Protein AF-A0A9D6WFI5-F1 (afdb_monomer_lite)

pLDDT: mean 88.5, std 13.56, range [37.22, 98.62]

Structure (mmCIF, N/CA/C/O backbone):
data_AF-A0A9D6WFI5-F1
#
_entry.id   AF-A0A9D6WFI5-F1
#
loop_
_atom_site.group_PDB
_atom_site.id
_atom_site.type_symbol
_atom_site.label_atom_id
_atom_site.label_alt_id
_atom_site.label_comp_id
_atom_site.label_asym_id
_atom_site.label_entity_id
_atom_site.label_seq_id
_atom_site.pdbx_PDB_ins_code
_atom_site.Cartn_x
_atom_site.Cartn_y
_atom_site.Cartn_z
_atom_site.occupancy
_atom_site.B_iso_or_equiv
_atom_site.auth_seq_id
_atom_site.auth_comp_id
_atom_site.auth_asym_id
_atom_site.auth_atom_id
_atom_site.pdbx_PDB_model_num
ATOM 1 N N . MET A 1 1 ? -3.946 15.019 -18.709 1.00 62.84 1 MET A N 1
ATOM 2 C CA . MET A 1 1 ? -2.947 16.108 -18.779 1.00 62.84 1 MET A CA 1
ATOM 3 C C . MET A 1 1 ? -3.476 17.251 -19.640 1.00 62.84 1 MET A C 1
ATOM 5 O O . MET A 1 1 ? -3.734 17.029 -20.828 1.00 62.84 1 MET A O 1
ATOM 9 N N . GLY A 1 2 ? -3.682 18.427 -19.034 1.00 64.50 2 GLY A N 1
ATOM 10 C CA . GLY A 1 2 ? -4.212 19.623 -19.701 1.00 64.50 2 GLY A CA 1
ATOM 11 C C . GLY A 1 2 ? -3.190 20.301 -20.621 1.00 64.50 2 GLY A C 1
ATOM 12 O O . GLY A 1 2 ? -1.996 20.028 -20.539 1.00 64.50 2 GLY A O 1
ATOM 13 N N . ALA A 1 3 ? -3.653 21.180 -21.514 1.00 60.72 3 ALA A N 1
ATOM 14 C CA . ALA A 1 3 ? -2.783 21.887 -22.464 1.00 60.72 3 ALA A CA 1
ATOM 15 C C . ALA A 1 3 ? -1.768 22.824 -21.775 1.00 60.72 3 ALA A C 1
ATOM 17 O O . ALA A 1 3 ? -0.655 22.981 -22.267 1.00 60.72 3 ALA A O 1
ATOM 18 N N . ALA A 1 4 ? -2.132 23.398 -20.621 1.00 59.41 4 ALA A N 1
ATOM 19 C CA . ALA A 1 4 ? -1.255 24.267 -19.836 1.00 59.41 4 ALA A CA 1
ATOM 20 C C . ALA A 1 4 ? -0.054 23.508 -19.236 1.00 59.41 4 ALA A C 1
ATOM 22 O O . ALA A 1 4 ? 1.072 23.991 -19.321 1.00 59.41 4 ALA A O 1
ATOM 23 N N . ASP A 1 5 ? -0.271 22.294 -18.716 1.00 65.50 5 ASP A N 1
ATOM 24 C CA . ASP A 1 5 ? 0.801 21.459 -18.153 1.00 65.50 5 ASP A CA 1
ATOM 25 C C . ASP A 1 5 ? 1.796 21.007 -19.233 1.00 65.50 5 ASP A C 1
ATOM 27 O O . ASP A 1 5 ? 2.997 20.975 -18.991 1.00 65.50 5 ASP A O 1
ATOM 31 N N . ARG A 1 6 ? 1.315 20.711 -20.451 1.00 65.00 6 ARG A N 1
ATOM 32 C CA . ARG A 1 6 ? 2.174 20.290 -21.576 1.00 65.00 6 ARG A CA 1
ATOM 33 C C . ARG A 1 6 ? 3.134 21.382 -22.030 1.00 65.00 6 ARG A C 1
ATOM 35 O O . ARG A 1 6 ? 4.284 21.091 -22.330 1.00 65.00 6 ARG A O 1
ATOM 42 N N . GLY A 1 7 ? 2.664 22.630 -22.067 1.00 63.75 7 GLY A N 1
ATOM 43 C CA . GLY A 1 7 ? 3.507 23.774 -22.417 1.00 63.75 7 GLY A CA 1
ATOM 44 C C . GLY A 1 7 ? 4.532 24.116 -21.335 1.00 63.75 7 GLY A C 1
ATOM 45 O O . GLY A 1 7 ? 5.594 24.642 -21.653 1.00 63.75 7 GLY A O 1
ATOM 46 N N . ARG A 1 8 ? 4.221 23.808 -20.069 1.00 70.06 8 ARG A N 1
ATOM 47 C CA . ARG A 1 8 ? 5.097 24.070 -18.922 1.00 70.06 8 ARG A CA 1
ATOM 48 C C . ARG A 1 8 ? 6.149 22.978 -18.720 1.00 70.06 8 ARG A C 1
ATOM 50 O O . ARG A 1 8 ? 7.282 23.307 -18.406 1.00 70.06 8 ARG A O 1
ATOM 57 N N . PHE A 1 9 ? 5.793 21.713 -18.953 1.00 74.88 9 PHE A N 1
ATOM 58 C CA . PHE A 1 9 ? 6.653 20.553 -18.698 1.00 74.88 9 PHE A CA 1
ATOM 59 C C . PHE A 1 9 ? 6.797 19.679 -19.961 1.00 74.88 9 PHE A C 1
ATOM 61 O O . PHE A 1 9 ? 6.165 18.620 -20.063 1.00 74.88 9 PHE A O 1
ATOM 68 N N . PRO A 1 10 ? 7.638 20.062 -20.941 1.00 72.56 10 PRO A N 1
ATOM 69 C CA . PRO A 1 10 ? 7.772 19.331 -22.209 1.00 72.56 10 PRO A CA 1
ATOM 70 C C . PRO A 1 10 ? 8.238 17.871 -22.035 1.00 72.56 10 PRO A C 1
ATOM 72 O O . PRO A 1 10 ? 7.922 17.006 -22.853 1.00 72.56 10 PRO A O 1
ATOM 75 N N . GLY A 1 11 ? 8.933 17.555 -20.934 1.00 81.31 11 GLY A N 1
ATOM 76 C CA . GLY A 1 11 ? 9.306 16.179 -20.581 1.00 81.31 11 GLY A CA 1
ATOM 77 C C . GLY A 1 11 ? 8.122 15.244 -20.348 1.00 81.31 11 GLY A C 1
ATOM 78 O O . GLY A 1 11 ? 8.250 14.044 -20.577 1.00 81.31 11 GLY A O 1
ATOM 79 N N . LEU A 1 12 ? 6.955 15.765 -19.962 1.00 84.06 12 LEU A N 1
ATOM 80 C CA . LEU A 1 12 ? 5.765 14.944 -19.734 1.00 84.06 12 LEU A CA 1
ATOM 81 C C . LEU A 1 12 ? 5.131 14.453 -21.030 1.00 84.06 12 LEU A C 1
ATOM 83 O O . LEU A 1 12 ? 4.693 13.305 -21.100 1.00 84.06 12 LEU A O 1
ATOM 87 N N . GLU A 1 13 ? 5.103 15.288 -22.070 1.00 85.50 13 GLU A N 1
ATOM 88 C CA . GLU A 1 13 ? 4.640 14.860 -23.392 1.00 85.50 13 GLU A CA 1
ATOM 89 C C . GLU A 1 13 ? 5.588 13.807 -23.963 1.00 85.50 13 GLU A C 1
ATOM 91 O O . GLU A 1 13 ? 5.146 12.731 -24.370 1.00 85.50 13 GLU A O 1
ATOM 96 N N . ARG A 1 14 ? 6.900 14.048 -23.859 1.00 89.00 14 ARG A N 1
ATOM 97 C CA . ARG A 1 14 ? 7.899 13.074 -24.294 1.00 89.00 14 ARG A CA 1
ATOM 98 C C . ARG A 1 14 ? 7.802 11.750 -23.534 1.00 89.00 14 ARG A C 1
ATOM 100 O O . ARG A 1 14 ? 7.870 10.689 -24.150 1.00 89.00 14 ARG A O 1
ATOM 107 N N . LEU A 1 15 ? 7.629 11.785 -22.214 1.00 90.94 15 LEU A N 1
ATOM 108 C CA . LEU A 1 15 ? 7.424 10.583 -21.405 1.00 90.94 15 LEU A CA 1
ATOM 109 C C . LEU A 1 15 ? 6.140 9.849 -21.811 1.00 90.94 15 LEU A C 1
ATOM 111 O O . LEU A 1 15 ? 6.161 8.628 -21.947 1.00 90.94 15 LEU A O 1
ATOM 115 N N . SER A 1 16 ? 5.049 10.577 -22.066 1.00 91.25 16 SER A N 1
ATOM 116 C CA . SER A 1 16 ? 3.792 10.003 -22.555 1.00 91.25 16 SER A CA 1
ATOM 117 C C . SER A 1 16 ? 3.973 9.273 -23.890 1.00 91.25 16 SER A C 1
ATOM 119 O O . SER A 1 16 ? 3.458 8.167 -24.057 1.00 91.25 16 SER A O 1
ATOM 121 N N . GLU A 1 17 ? 4.706 9.863 -24.838 1.00 93.06 17 GLU A N 1
ATOM 122 C CA . GLU A 1 17 ? 5.035 9.232 -26.123 1.00 93.06 17 GLU A CA 1
ATOM 123 C C . GLU A 1 17 ? 5.884 7.972 -25.938 1.00 93.06 17 GLU A C 1
ATOM 125 O O . GLU A 1 17 ? 5.591 6.928 -26.522 1.00 93.06 17 GLU A O 1
ATOM 130 N N . LEU A 1 18 ? 6.932 8.057 -25.112 1.00 95.31 18 LEU A N 1
ATOM 131 C CA . LEU A 1 18 ? 7.821 6.928 -24.848 1.00 95.31 18 LEU A CA 1
ATOM 132 C C . LEU A 1 18 ? 7.089 5.785 -24.142 1.00 95.31 18 LEU A C 1
ATOM 134 O O . LEU A 1 18 ? 7.354 4.627 -24.451 1.00 95.31 18 LEU A O 1
ATOM 138 N N . LEU A 1 19 ? 6.157 6.097 -23.240 1.00 95.31 19 LEU A N 1
ATOM 139 C CA . LEU A 1 19 ? 5.324 5.107 -22.568 1.00 95.31 19 LEU A CA 1
ATOM 140 C C . LEU A 1 19 ? 4.368 4.418 -23.547 1.00 95.31 19 LEU A C 1
ATOM 142 O O . LEU A 1 19 ? 4.242 3.195 -23.521 1.00 95.31 19 LEU A O 1
ATOM 146 N N . ALA A 1 20 ? 3.736 5.178 -24.446 1.00 95.69 20 ALA A N 1
ATOM 147 C CA . ALA A 1 20 ? 2.886 4.617 -25.496 1.00 95.69 20 ALA A CA 1
ATOM 148 C C . ALA A 1 20 ? 3.673 3.719 -26.470 1.00 95.69 20 ALA A C 1
ATOM 150 O O . ALA A 1 20 ? 3.131 2.748 -26.995 1.00 95.69 20 ALA A O 1
ATOM 151 N N . ALA A 1 21 ? 4.956 4.024 -26.683 1.00 96.44 21 ALA A N 1
ATOM 152 C CA . ALA A 1 21 ? 5.881 3.245 -27.501 1.00 96.44 21 ALA A CA 1
ATOM 153 C C . ALA A 1 21 ? 6.704 2.211 -26.701 1.00 96.44 21 ALA A C 1
ATOM 155 O O . ALA A 1 21 ? 7.636 1.618 -27.254 1.00 96.44 21 ALA A O 1
ATOM 156 N N . ALA A 1 22 ? 6.403 1.995 -25.414 1.00 96.81 22 ALA A N 1
ATOM 157 C CA . ALA A 1 22 ? 7.187 1.102 -24.571 1.00 96.81 22 ALA A CA 1
ATOM 158 C C . ALA A 1 22 ? 7.151 -0.336 -25.124 1.00 96.81 22 ALA A C 1
ATOM 160 O O . ALA A 1 22 ? 6.093 -0.821 -25.540 1.00 96.81 22 ALA A O 1
ATOM 161 N N . PRO A 1 23 ? 8.284 -1.064 -25.110 1.00 97.31 23 PRO A N 1
ATOM 162 C CA . PRO A 1 23 ? 8.328 -2.429 -25.614 1.00 97.31 23 PRO A CA 1
ATOM 163 C C . PRO A 1 23 ? 7.398 -3.348 -24.801 1.00 97.31 23 PRO A C 1
ATOM 165 O O . PRO A 1 23 ? 7.083 -3.050 -23.639 1.00 97.31 23 PRO A O 1
ATOM 168 N N . PRO A 1 24 ? 6.986 -4.505 -25.351 1.00 97.44 24 PRO A N 1
ATOM 169 C CA . PRO A 1 24 ? 6.302 -5.533 -24.572 1.00 97.44 24 PRO A CA 1
ATOM 170 C C . PRO A 1 24 ? 7.093 -5.901 -23.312 1.00 97.44 24 PRO A C 1
ATOM 172 O O . PRO A 1 24 ? 8.322 -5.828 -23.299 1.00 97.44 24 PRO A O 1
ATOM 175 N N . LEU A 1 25 ? 6.396 -6.298 -22.247 1.00 97.81 25 LEU A N 1
ATOM 176 C CA . LEU A 1 25 ? 7.046 -6.733 -21.011 1.00 97.81 25 LEU A CA 1
ATOM 177 C C . LEU A 1 25 ? 7.935 -7.955 -21.270 1.00 97.81 25 LEU A C 1
ATOM 179 O O . LEU A 1 25 ? 7.453 -8.982 -21.760 1.00 97.81 25 LEU A O 1
ATOM 183 N N . ALA A 1 26 ? 9.203 -7.841 -20.892 1.00 97.00 26 ALA A N 1
ATOM 184 C CA . ALA A 1 26 ? 10.200 -8.899 -20.964 1.00 97.00 26 ALA A CA 1
ATOM 185 C C . ALA A 1 26 ? 10.866 -9.034 -19.595 1.00 97.00 26 ALA A C 1
ATOM 187 O O . ALA A 1 26 ? 11.153 -8.031 -18.945 1.00 97.00 26 ALA A O 1
ATOM 188 N N . VAL A 1 27 ? 11.080 -10.271 -19.148 1.00 97.06 27 VAL A N 1
ATOM 189 C CA . VAL A 1 27 ? 11.666 -10.523 -17.832 1.00 97.06 27 VAL A CA 1
ATOM 190 C C . VAL A 1 27 ? 13.186 -10.469 -17.930 1.00 97.06 27 VAL A C 1
ATOM 192 O O . VAL A 1 27 ? 13.788 -11.258 -18.652 1.00 97.06 27 VAL A O 1
ATOM 195 N N . HIS A 1 28 ? 13.769 -9.544 -17.174 1.00 97.62 28 HIS A N 1
ATOM 196 C CA . HIS A 1 28 ? 15.210 -9.337 -17.022 1.00 97.62 28 HIS A CA 1
ATOM 197 C C . HIS A 1 28 ? 15.633 -9.419 -15.549 1.00 97.62 28 HIS A C 1
ATOM 199 O O . HIS A 1 28 ? 16.622 -8.816 -15.147 1.00 97.62 28 HIS A O 1
ATOM 205 N N . TYR A 1 29 ? 14.858 -10.156 -14.753 1.00 97.31 29 TYR A N 1
ATOM 206 C CA . TYR A 1 29 ? 15.129 -10.443 -13.352 1.00 97.31 29 TYR A CA 1
ATOM 207 C C . TYR A 1 29 ? 15.153 -11.953 -13.144 1.00 97.31 29 TYR A C 1
ATOM 209 O O . TYR A 1 29 ? 14.350 -12.672 -13.741 1.00 97.31 29 TYR A O 1
ATOM 217 N N . THR A 1 30 ? 16.041 -12.423 -12.280 1.00 94.88 30 THR A N 1
ATOM 218 C CA . THR A 1 30 ? 15.941 -13.728 -11.629 1.00 94.88 30 THR A CA 1
ATOM 219 C C . THR A 1 30 ? 15.397 -13.547 -10.218 1.00 94.88 30 THR A C 1
ATOM 221 O O . THR A 1 30 ? 15.461 -12.456 -9.654 1.00 94.88 30 THR A O 1
ATOM 224 N N . VAL A 1 31 ? 14.820 -14.605 -9.653 1.00 95.81 31 VAL A N 1
ATOM 225 C CA . VAL A 1 31 ? 14.341 -14.599 -8.269 1.00 95.81 31 VAL A CA 1
ATOM 226 C C . VAL A 1 31 ? 15.138 -15.625 -7.492 1.00 95.81 31 VAL A C 1
ATOM 228 O O . VAL A 1 31 ? 14.886 -16.826 -7.609 1.00 95.81 31 VAL A O 1
ATOM 231 N N . ASP A 1 32 ? 16.076 -15.136 -6.695 1.00 90.56 32 ASP A N 1
ATOM 232 C CA . ASP A 1 32 ? 16.803 -15.973 -5.753 1.00 90.56 32 ASP A CA 1
ATOM 233 C C . ASP A 1 32 ? 16.001 -16.078 -4.457 1.00 90.56 32 ASP A C 1
ATOM 235 O O . ASP A 1 32 ? 15.236 -15.174 -4.109 1.00 90.56 32 ASP A O 1
ATOM 239 N N . ALA A 1 33 ? 16.147 -17.197 -3.750 1.00 90.06 33 ALA A N 1
ATOM 240 C CA . ALA A 1 33 ? 15.569 -17.370 -2.427 1.00 90.06 33 ALA A CA 1
ATOM 241 C C . ALA A 1 33 ? 16.612 -17.875 -1.440 1.00 90.06 33 ALA A C 1
ATOM 243 O O . ALA A 1 33 ? 17.418 -18.752 -1.752 1.00 90.06 33 ALA A O 1
ATOM 244 N N . THR A 1 34 ? 16.563 -17.325 -0.238 1.00 86.94 34 THR A N 1
ATOM 245 C CA . THR A 1 34 ? 17.317 -17.806 0.916 1.00 86.94 34 THR A CA 1
ATOM 246 C C . THR A 1 34 ? 16.586 -18.971 1.594 1.00 86.94 34 THR A C 1
ATOM 248 O O . THR A 1 34 ? 15.391 -19.196 1.382 1.00 86.94 34 THR A O 1
ATOM 251 N N . ASP A 1 35 ? 17.287 -19.695 2.471 1.00 84.62 35 ASP A N 1
ATOM 252 C CA . ASP A 1 35 ? 16.731 -20.843 3.2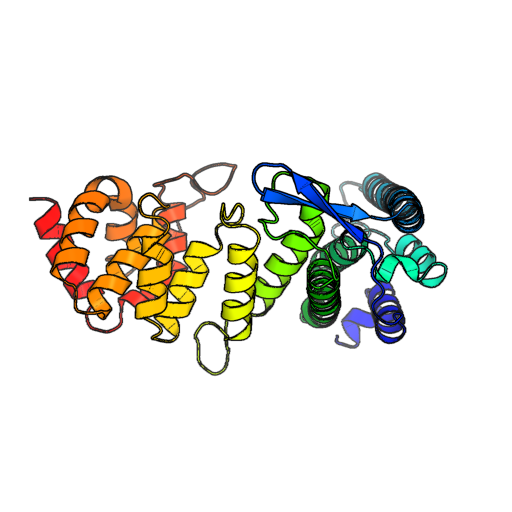06 1.00 84.62 35 ASP A CA 1
ATOM 253 C C . ASP A 1 35 ? 15.528 -20.481 4.097 1.00 84.62 35 ASP A C 1
ATOM 255 O O . ASP A 1 35 ? 14.673 -21.322 4.372 1.00 84.62 35 ASP A O 1
ATOM 259 N N . ASP A 1 36 ? 15.432 -19.227 4.547 1.00 85.62 36 ASP A N 1
ATOM 260 C CA . ASP A 1 36 ? 14.308 -18.722 5.337 1.00 85.62 36 ASP A CA 1
ATOM 261 C C . ASP A 1 36 ? 13.131 -18.232 4.474 1.00 85.62 36 ASP A C 1
ATOM 263 O O . ASP A 1 36 ? 12.157 -17.701 5.012 1.00 85.62 36 ASP A O 1
ATOM 267 N N . GLY A 1 37 ? 13.185 -18.429 3.153 1.00 88.69 37 GLY A N 1
ATOM 268 C CA . GLY A 1 37 ? 12.112 -18.099 2.215 1.00 88.69 37 GLY A CA 1
ATOM 269 C C . GLY A 1 37 ? 12.007 -16.612 1.871 1.00 88.69 37 GLY A C 1
ATOM 270 O O . GLY A 1 37 ? 10.950 -16.179 1.405 1.00 88.69 37 GLY A O 1
ATOM 271 N N . GLU A 1 38 ? 13.053 -15.822 2.124 1.00 93.81 38 GLU A N 1
ATOM 272 C CA . GLU A 1 38 ? 13.185 -14.463 1.591 1.00 93.81 38 GLU A CA 1
ATOM 273 C C . GLU A 1 38 ? 13.548 -14.543 0.110 1.00 93.81 38 GLU A C 1
ATOM 275 O O . GLU A 1 38 ? 14.470 -15.264 -0.263 1.00 93.81 38 GLU A O 1
ATOM 280 N N . ARG A 1 39 ? 12.822 -13.813 -0.735 1.00 94.94 39 ARG A N 1
ATOM 281 C CA . ARG A 1 39 ? 13.089 -13.699 -2.166 1.00 94.94 39 ARG A CA 1
ATOM 282 C C . ARG A 1 39 ? 13.807 -12.395 -2.463 1.00 94.94 39 ARG A C 1
ATOM 284 O O . ARG A 1 39 ? 13.517 -11.371 -1.844 1.00 94.94 39 ARG A O 1
ATOM 291 N N . MET A 1 40 ? 14.684 -12.424 -3.456 1.00 95.25 40 MET A N 1
ATOM 292 C CA . MET A 1 40 ? 15.410 -11.252 -3.931 1.00 95.25 40 MET A CA 1
ATOM 293 C C . MET A 1 40 ? 15.289 -11.140 -5.449 1.00 95.25 40 MET A C 1
ATOM 295 O O . MET A 1 40 ? 15.492 -12.124 -6.164 1.00 95.25 40 MET A O 1
ATOM 299 N N . LEU A 1 41 ? 14.911 -9.955 -5.933 1.00 96.69 41 LEU A N 1
ATOM 300 C CA . LEU A 1 41 ? 14.845 -9.663 -7.365 1.00 96.69 41 LEU A CA 1
ATOM 301 C C . LEU A 1 41 ? 16.239 -9.324 -7.884 1.00 96.69 41 LEU A C 1
ATOM 303 O O . LEU A 1 41 ? 16.767 -8.268 -7.583 1.00 96.69 41 LEU A O 1
ATOM 307 N N . GLU A 1 42 ? 16.822 -10.171 -8.714 1.00 95.56 42 GLU A N 1
ATOM 308 C CA . GLU A 1 42 ? 18.175 -9.962 -9.225 1.00 95.56 42 GLU A CA 1
ATOM 309 C C . GLU A 1 42 ? 18.138 -9.549 -10.699 1.00 95.56 42 GLU A C 1
ATOM 311 O O . GLU A 1 42 ? 17.828 -10.383 -11.553 1.00 95.56 42 GLU A O 1
ATOM 316 N N . PRO A 1 43 ? 18.416 -8.277 -11.045 1.00 96.56 43 PRO A N 1
ATOM 317 C CA . PRO A 1 43 ? 18.464 -7.847 -12.439 1.00 96.56 43 PRO A CA 1
ATOM 318 C C . PRO A 1 43 ? 19.560 -8.600 -13.201 1.00 96.56 43 PRO A C 1
ATOM 320 O O . PRO A 1 43 ? 20.640 -8.853 -12.676 1.00 96.56 43 PRO A O 1
ATOM 323 N N . ASP A 1 44 ? 19.339 -8.945 -14.468 1.00 97.06 44 ASP A N 1
ATOM 324 C CA . ASP A 1 44 ? 20.384 -9.565 -15.282 1.00 97.06 44 ASP A CA 1
ATOM 325 C C . ASP A 1 44 ? 21.552 -8.592 -15.563 1.00 97.06 44 ASP A C 1
ATOM 327 O O . ASP A 1 44 ? 21.519 -7.400 -15.251 1.00 97.06 44 ASP A O 1
ATOM 331 N N . ALA A 1 45 ? 22.641 -9.091 -16.158 1.00 97.19 45 ALA A N 1
ATOM 332 C CA . ALA A 1 45 ? 23.821 -8.264 -16.422 1.00 97.19 45 ALA A CA 1
ATOM 333 C C . ALA A 1 45 ? 23.544 -7.060 -17.345 1.00 97.19 45 ALA A C 1
ATOM 335 O O . ALA A 1 45 ? 24.165 -6.008 -17.180 1.00 97.19 45 ALA A O 1
ATOM 336 N N . ALA A 1 46 ? 22.626 -7.195 -18.306 1.00 97.19 46 ALA A N 1
ATOM 337 C CA . ALA A 1 46 ? 22.286 -6.115 -19.224 1.00 97.19 46 ALA A CA 1
ATOM 338 C C . ALA A 1 46 ? 21.440 -5.042 -18.526 1.00 97.19 46 ALA A C 1
ATOM 340 O O . ALA A 1 46 ? 21.671 -3.848 -18.749 1.00 97.19 46 ALA A O 1
ATOM 341 N N . LEU A 1 47 ? 20.500 -5.460 -17.672 1.00 97.44 47 LEU A N 1
ATOM 342 C CA . LEU A 1 47 ? 19.659 -4.564 -16.890 1.00 97.44 47 LEU A CA 1
ATOM 343 C C . LEU A 1 47 ? 20.476 -3.832 -15.821 1.00 97.44 47 LEU A C 1
ATOM 345 O O . LEU A 1 47 ? 20.410 -2.608 -15.775 1.00 97.44 47 LEU A O 1
ATOM 349 N N . ARG A 1 48 ? 21.371 -4.519 -15.096 1.00 96.25 48 ARG A N 1
ATOM 350 C CA . ARG A 1 48 ? 22.315 -3.876 -14.157 1.00 96.25 48 ARG A CA 1
ATOM 351 C C . ARG A 1 48 ? 23.179 -2.809 -14.822 1.00 96.25 48 ARG A C 1
ATOM 353 O O . ARG A 1 48 ? 23.349 -1.713 -14.294 1.00 96.25 48 ARG A O 1
ATOM 360 N N . ALA A 1 49 ? 23.713 -3.100 -16.009 1.00 96.19 49 ALA A N 1
ATOM 361 C CA . ALA A 1 49 ? 24.498 -2.126 -16.767 1.00 96.19 49 ALA A CA 1
ATOM 362 C C . ALA A 1 49 ? 23.650 -0.940 -17.265 1.00 96.19 49 ALA A C 1
ATOM 364 O O . ALA A 1 49 ? 24.175 0.150 -17.498 1.00 96.19 49 ALA A O 1
ATOM 365 N N . PHE A 1 50 ? 22.345 -1.134 -17.486 1.00 96.12 50 PHE A N 1
ATOM 366 C CA . PHE A 1 50 ? 21.424 -0.029 -17.744 1.00 96.12 50 PHE A CA 1
ATOM 367 C C . PHE A 1 50 ? 21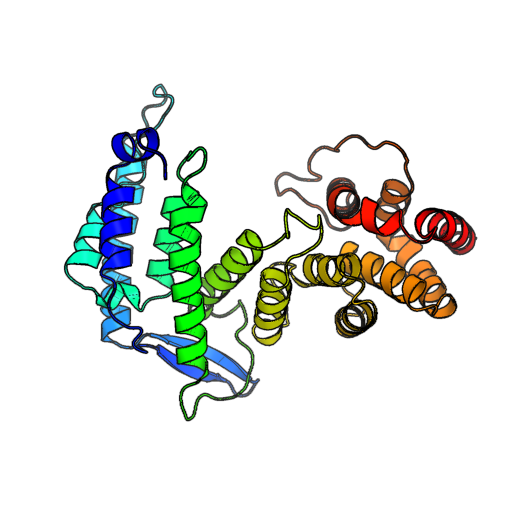.185 0.797 -16.478 1.00 96.12 50 PHE A C 1
ATOM 369 O O . PHE A 1 50 ? 21.336 2.011 -16.537 1.00 96.12 50 PHE A O 1
ATOM 376 N N . GLU A 1 51 ? 20.850 0.156 -15.360 1.00 94.44 51 GLU A N 1
ATOM 377 C CA . GLU A 1 51 ? 20.544 0.813 -14.084 1.00 94.44 51 GLU A CA 1
ATOM 378 C C . GLU A 1 51 ? 21.725 1.655 -13.589 1.00 94.44 51 GLU A C 1
ATOM 380 O O . GLU A 1 51 ? 21.539 2.809 -13.214 1.00 94.44 51 GLU A O 1
ATOM 385 N N . ALA A 1 52 ? 22.959 1.160 -13.719 1.00 93.12 52 ALA A N 1
ATOM 386 C CA . ALA A 1 52 ? 24.157 1.945 -13.416 1.00 93.12 52 ALA A CA 1
ATOM 387 C C . ALA A 1 52 ? 24.255 3.233 -14.261 1.00 93.12 52 ALA A C 1
ATOM 389 O O . ALA A 1 52 ? 24.490 4.315 -13.723 1.00 93.12 52 ALA A O 1
ATOM 390 N N . ALA A 1 53 ? 24.019 3.136 -15.575 1.00 92.19 53 ALA A N 1
ATOM 391 C CA . ALA A 1 53 ? 24.018 4.301 -16.463 1.00 92.19 53 ALA A CA 1
ATOM 392 C C . ALA A 1 53 ? 22.846 5.255 -16.169 1.00 92.19 53 ALA A C 1
ATOM 394 O O . ALA A 1 53 ? 22.985 6.470 -16.293 1.00 92.19 53 ALA A O 1
ATOM 395 N N . TRP A 1 54 ? 21.691 4.714 -15.775 1.00 90.56 54 TRP A N 1
ATOM 396 C CA . TRP A 1 54 ? 20.530 5.496 -15.360 1.00 90.56 54 TRP A CA 1
ATOM 397 C C . TRP A 1 54 ? 20.821 6.307 -14.095 1.00 90.56 54 TRP A C 1
ATOM 399 O O . TRP A 1 54 ? 20.566 7.509 -14.075 1.00 90.56 54 TRP A O 1
ATOM 409 N N . HIS A 1 55 ? 21.409 5.685 -13.070 1.00 86.56 55 HIS A N 1
ATOM 410 C CA . HIS A 1 55 ? 21.789 6.376 -11.838 1.00 86.56 55 HIS A CA 1
ATOM 411 C C . HIS A 1 55 ? 22.824 7.474 -12.078 1.00 86.56 55 HIS A C 1
ATOM 413 O O . HIS A 1 55 ? 22.719 8.534 -11.471 1.00 86.56 55 HIS A O 1
ATOM 419 N N . GLU A 1 56 ? 23.789 7.258 -12.974 1.00 84.69 56 GLU A N 1
ATOM 420 C CA . GLU A 1 56 ? 24.763 8.289 -13.340 1.00 84.69 56 GLU A CA 1
ATOM 421 C C . GLU A 1 56 ? 24.080 9.517 -13.960 1.00 84.69 56 GLU A C 1
ATOM 423 O O . GLU A 1 56 ? 24.337 10.644 -13.536 1.00 84.69 56 GLU A O 1
ATOM 428 N N . VAL A 1 57 ? 23.159 9.303 -14.904 1.00 80.69 57 VAL A N 1
ATOM 429 C CA . VAL A 1 57 ? 22.378 10.386 -15.519 1.00 80.69 57 VAL A CA 1
ATOM 430 C C . VAL A 1 57 ? 21.527 11.110 -14.474 1.00 80.69 57 VAL A C 1
ATOM 432 O O . VAL A 1 57 ? 21.561 12.335 -14.394 1.00 80.69 57 VAL A O 1
ATOM 435 N N . PHE A 1 58 ? 20.811 10.369 -13.627 1.00 71.06 58 PHE A N 1
ATOM 436 C CA . PHE A 1 58 ? 19.926 10.960 -12.624 1.00 71.06 58 PHE A CA 1
ATOM 437 C C . PHE A 1 58 ? 20.699 11.727 -11.536 1.00 71.06 58 PHE A C 1
ATOM 439 O O . PHE A 1 58 ? 20.292 12.816 -11.136 1.00 71.06 58 PHE A O 1
ATOM 446 N N . ALA A 1 59 ? 21.848 11.212 -11.084 1.00 66.25 59 ALA A N 1
ATOM 447 C CA . ALA A 1 59 ? 22.710 11.899 -10.122 1.00 66.25 59 ALA A CA 1
ATOM 448 C C . ALA A 1 59 ? 23.254 13.224 -10.681 1.00 66.25 59 ALA A C 1
ATOM 450 O O . ALA A 1 59 ? 23.306 14.226 -9.964 1.00 66.25 59 ALA A O 1
ATOM 451 N N . GLN A 1 60 ? 23.613 13.256 -11.968 1.00 60.31 60 GLN A N 1
ATOM 452 C CA . GLN A 1 60 ? 24.037 14.484 -12.641 1.00 60.31 60 GLN A CA 1
ATOM 453 C C . GLN A 1 60 ? 22.896 15.505 -12.732 1.00 60.31 60 GLN A C 1
ATOM 455 O O . GLN A 1 60 ? 23.123 16.683 -12.455 1.00 60.31 60 GLN A O 1
ATOM 460 N N . SER A 1 61 ? 21.672 15.066 -13.039 1.00 59.53 61 SER A N 1
ATOM 461 C CA . SER A 1 61 ? 20.484 15.931 -13.046 1.00 59.53 61 SER A CA 1
ATOM 462 C C . SER A 1 61 ? 20.211 16.557 -11.675 1.00 59.53 61 SER A C 1
ATOM 464 O O . SER A 1 61 ? 19.960 17.757 -11.583 1.00 59.53 61 SER A O 1
ATOM 466 N N . VAL A 1 62 ? 20.326 15.774 -10.595 1.00 53.91 62 VAL A N 1
ATOM 467 C CA . VAL A 1 62 ? 20.151 16.270 -9.218 1.00 53.91 62 VAL A CA 1
ATOM 468 C C . VAL A 1 62 ? 21.243 17.276 -8.837 1.00 53.91 62 VAL A C 1
ATOM 470 O O . VAL A 1 62 ? 20.938 18.292 -8.214 1.00 53.91 62 VAL A O 1
ATOM 473 N N . SER A 1 63 ? 22.500 17.036 -9.229 1.00 53.50 63 SER A N 1
ATOM 474 C CA . SER A 1 63 ? 23.607 17.968 -8.965 1.00 53.50 63 SER A CA 1
ATOM 475 C C . SER A 1 63 ? 23.420 19.303 -9.688 1.00 53.50 63 SER A C 1
ATOM 477 O O . SER A 1 63 ? 23.560 20.352 -9.066 1.00 53.50 63 SER A O 1
ATOM 479 N N . ARG A 1 64 ? 23.041 19.282 -10.975 1.00 53.16 64 ARG A N 1
ATOM 480 C CA . ARG A 1 64 ? 22.763 20.508 -11.746 1.00 53.16 64 ARG A CA 1
ATOM 481 C C . ARG A 1 64 ? 21.637 21.326 -11.108 1.00 53.16 64 ARG A C 1
ATOM 483 O O . ARG A 1 64 ? 21.784 22.529 -10.932 1.00 53.16 64 ARG A O 1
ATOM 490 N N . ALA A 1 65 ? 20.562 20.665 -10.674 1.00 51.25 65 ALA A N 1
ATOM 491 C CA . ALA A 1 65 ? 19.447 21.318 -9.985 1.00 51.25 65 ALA A CA 1
ATOM 492 C C . ALA A 1 65 ? 19.822 21.888 -8.599 1.00 51.25 65 ALA A C 1
ATOM 494 O O . ALA A 1 65 ? 19.115 22.745 -8.068 1.00 51.25 65 ALA A O 1
ATOM 495 N N . ALA A 1 66 ? 20.909 21.415 -7.980 1.00 52.12 66 ALA A N 1
ATOM 496 C CA . ALA A 1 66 ? 21.434 21.978 -6.737 1.00 52.12 66 ALA A CA 1
ATOM 497 C C . ALA A 1 66 ? 22.302 23.225 -6.987 1.00 52.12 66 ALA A C 1
ATOM 499 O O . ALA A 1 66 ? 22.209 24.179 -6.215 1.00 52.12 66 ALA A O 1
ATOM 500 N N . ASP A 1 67 ? 23.078 23.244 -8.075 1.00 47.06 67 ASP A N 1
ATOM 501 C CA . ASP A 1 67 ? 23.973 24.354 -8.438 1.00 47.06 67 ASP A CA 1
ATOM 502 C C . ASP A 1 67 ? 23.224 25.615 -8.909 1.00 47.06 67 ASP A C 1
ATOM 504 O O . ASP A 1 67 ? 23.737 26.725 -8.774 1.00 47.06 67 ASP A O 1
ATOM 508 N N . VAL A 1 68 ? 21.989 25.475 -9.407 1.00 46.72 68 VAL A N 1
ATOM 509 C CA . VAL A 1 68 ? 21.150 26.604 -9.863 1.00 46.72 68 VAL A CA 1
ATOM 510 C C . VAL A 1 68 ? 20.373 27.277 -8.715 1.00 46.72 68 VAL A C 1
ATOM 512 O O . VAL A 1 68 ? 19.711 28.296 -8.906 1.00 46.72 68 VAL A O 1
ATOM 515 N N . ARG A 1 69 ? 20.477 26.779 -7.474 1.00 44.03 69 ARG A N 1
ATOM 516 C CA . ARG A 1 69 ? 19.776 27.362 -6.313 1.00 44.03 69 ARG A CA 1
ATOM 517 C C . ARG A 1 69 ? 20.439 28.657 -5.825 1.00 44.03 69 ARG A C 1
ATOM 519 O O . ARG A 1 69 ? 21.128 28.678 -4.806 1.00 44.03 69 ARG A O 1
ATOM 526 N N . SER A 1 70 ? 20.182 29.756 -6.530 1.00 38.97 70 SER A N 1
ATOM 527 C CA . SER A 1 70 ? 20.291 31.115 -5.990 1.00 38.97 70 SER A CA 1
ATOM 528 C C . SER A 1 70 ? 19.137 31.366 -5.013 1.00 38.97 70 SER A C 1
ATOM 530 O O . SER A 1 70 ? 17.998 30.999 -5.284 1.00 38.97 70 SER A O 1
ATOM 532 N N . TRP A 1 71 ? 19.426 31.975 -3.864 1.00 38.62 71 TRP A N 1
ATOM 533 C CA . TRP A 1 71 ? 18.501 32.131 -2.730 1.00 38.62 71 TRP A CA 1
ATOM 534 C C . TRP A 1 71 ? 17.290 33.060 -2.974 1.00 38.62 71 TRP A C 1
ATOM 536 O O . TRP A 1 71 ? 16.476 33.197 -2.067 1.00 38.62 71 TRP A O 1
ATOM 546 N N . ASP A 1 72 ? 17.147 33.656 -4.164 1.00 37.66 72 ASP A N 1
ATOM 547 C CA . ASP A 1 72 ? 16.106 34.653 -4.472 1.00 37.66 72 ASP A CA 1
ATOM 548 C C . ASP A 1 72 ? 15.086 34.237 -5.558 1.00 37.66 72 ASP A C 1
ATOM 550 O O . ASP A 1 72 ? 14.123 34.972 -5.770 1.00 37.66 72 ASP A O 1
ATOM 554 N N . ASP A 1 73 ? 15.217 33.073 -6.211 1.00 37.22 73 ASP A N 1
ATOM 555 C CA . ASP A 1 73 ? 14.230 32.627 -7.213 1.00 37.22 73 ASP A CA 1
ATOM 556 C C . ASP A 1 73 ? 13.206 31.646 -6.611 1.00 37.22 73 ASP A C 1
ATOM 558 O O . ASP A 1 73 ? 13.439 30.444 -6.446 1.00 37.22 73 ASP A O 1
ATOM 562 N N . GLU A 1 74 ? 12.024 32.177 -6.283 1.00 44.62 74 GLU A N 1
ATOM 563 C CA . GLU A 1 74 ? 10.805 31.389 -6.097 1.00 44.62 74 GLU A CA 1
ATOM 564 C C . GLU A 1 74 ? 10.489 30.644 -7.410 1.00 44.62 74 GLU A C 1
ATOM 566 O O . GLU A 1 74 ? 10.100 31.267 -8.395 1.00 44.62 74 GLU A O 1
ATOM 571 N N . LEU A 1 75 ? 10.610 29.307 -7.373 1.00 46.06 75 LEU A N 1
ATOM 572 C CA . LEU A 1 75 ? 10.556 28.317 -8.473 1.00 46.06 75 LEU A CA 1
ATOM 573 C C . LEU A 1 75 ? 11.946 27.937 -9.012 1.00 46.06 75 LEU A C 1
ATOM 575 O O . LEU A 1 75 ? 12.293 28.234 -10.150 1.00 46.06 75 LEU A O 1
ATOM 579 N N . GLY A 1 76 ? 12.725 27.225 -8.189 1.00 42.56 76 GLY A N 1
ATOM 580 C CA . GLY A 1 76 ? 13.983 26.611 -8.623 1.00 42.56 76 GLY A CA 1
ATOM 581 C C . GLY A 1 76 ? 13.808 25.726 -9.863 1.00 42.56 76 GLY A C 1
ATOM 582 O O . GLY A 1 76 ? 12.768 25.084 -10.027 1.00 42.56 76 GLY A O 1
ATOM 583 N N . GLU A 1 77 ? 14.830 25.705 -10.724 1.00 48.25 77 GLU A N 1
ATOM 584 C CA . GLU A 1 77 ? 14.850 24.877 -11.931 1.00 48.25 77 GLU A CA 1
ATOM 585 C C . GLU A 1 77 ? 14.578 23.402 -11.599 1.00 48.25 77 GLU A C 1
ATOM 587 O O . GLU A 1 77 ? 15.112 22.824 -10.646 1.00 48.25 77 GLU A O 1
ATOM 592 N N . GLU A 1 78 ? 13.676 22.825 -12.389 1.00 54.03 78 GLU A N 1
ATOM 593 C CA . GLU A 1 78 ? 13.155 21.469 -12.258 1.00 54.03 78 GLU A CA 1
ATOM 594 C C . GLU A 1 78 ? 14.283 20.427 -12.342 1.00 54.03 78 GLU A C 1
ATOM 596 O O . GLU A 1 78 ? 15.282 20.652 -13.029 1.00 54.03 78 GLU A O 1
ATOM 601 N N . PRO A 1 79 ? 14.140 19.244 -11.713 1.00 53.09 79 PRO A N 1
ATOM 602 C CA . PRO A 1 79 ? 15.030 18.131 -12.005 1.00 53.09 79 PRO A CA 1
ATOM 603 C C . PRO A 1 79 ? 14.936 17.805 -13.503 1.00 53.09 79 PRO A C 1
ATOM 605 O O . PRO A 1 79 ? 13.934 17.258 -13.965 1.00 53.09 79 PRO A O 1
ATOM 608 N N . ASP A 1 80 ? 15.967 18.155 -14.271 1.00 62.41 80 ASP A N 1
ATOM 609 C CA . ASP A 1 80 ? 16.022 17.874 -15.702 1.00 62.41 80 ASP A CA 1
ATOM 610 C C . ASP A 1 80 ? 16.168 16.361 -15.928 1.00 62.41 80 ASP A C 1
ATOM 612 O O . ASP A 1 80 ? 17.267 15.803 -15.909 1.00 62.41 80 ASP A O 1
ATOM 616 N N . PHE A 1 81 ? 15.044 15.666 -16.115 1.00 73.38 81 PHE A N 1
ATOM 617 C CA . PHE A 1 81 ? 15.024 14.246 -16.466 1.00 73.38 81 PHE A CA 1
ATOM 618 C C . PHE A 1 81 ? 15.078 14.010 -17.986 1.00 73.38 81 PHE A C 1
ATOM 620 O O . PHE A 1 81 ? 14.930 12.865 -18.419 1.00 73.38 81 PHE A O 1
ATOM 627 N N . GLN A 1 82 ? 15.322 15.043 -18.811 1.00 79.50 82 GLN A N 1
ATOM 628 C CA . GLN A 1 82 ? 15.422 14.908 -20.272 1.00 79.50 82 GLN A CA 1
ATOM 629 C C . GLN A 1 82 ? 16.559 13.977 -20.679 1.00 79.50 82 GLN A C 1
ATOM 631 O O . GLN A 1 82 ? 16.368 13.135 -21.556 1.00 79.50 82 GLN A O 1
ATOM 636 N N . ASP A 1 83 ? 17.711 14.065 -20.009 1.00 83.75 83 ASP A N 1
ATOM 637 C CA . ASP A 1 83 ? 18.835 13.153 -20.243 1.00 83.75 83 ASP A CA 1
ATOM 638 C C . ASP A 1 83 ? 18.427 11.695 -19.946 1.00 83.75 83 ASP A C 1
ATOM 640 O O . ASP A 1 83 ? 18.773 10.772 -20.694 1.00 83.75 83 ASP A O 1
ATOM 644 N N . GLY A 1 84 ? 17.604 11.488 -18.910 1.00 88.00 84 GLY A N 1
ATOM 645 C CA . GLY A 1 84 ? 16.998 10.197 -18.584 1.00 88.00 84 GLY A CA 1
ATOM 646 C C . GLY A 1 84 ? 16.040 9.715 -19.677 1.00 88.00 84 GLY A C 1
ATOM 647 O O . GLY A 1 84 ? 16.163 8.586 -20.157 1.00 88.00 84 GLY A O 1
ATOM 648 N N . LEU A 1 85 ? 15.134 10.575 -20.154 1.00 90.75 85 LEU A N 1
ATOM 649 C CA . LEU A 1 85 ? 14.228 10.244 -21.262 1.00 90.75 85 LEU A CA 1
ATOM 650 C C . LEU A 1 85 ? 14.984 9.946 -22.560 1.00 90.75 85 LEU A C 1
ATOM 652 O O . LEU A 1 85 ? 14.608 9.034 -23.296 1.00 90.75 85 LEU A O 1
ATOM 656 N N . ALA A 1 86 ? 16.061 10.679 -22.847 1.00 91.06 86 ALA A N 1
ATOM 657 C CA . ALA A 1 86 ? 16.917 10.440 -24.000 1.00 91.06 86 ALA A CA 1
ATOM 658 C C . ALA A 1 86 ? 17.633 9.088 -23.884 1.00 91.06 86 ALA A C 1
ATOM 660 O O . ALA A 1 86 ? 17.703 8.334 -24.860 1.00 91.06 86 ALA A O 1
ATOM 661 N N . LEU A 1 87 ? 18.127 8.735 -22.692 1.00 92.62 87 LEU A N 1
ATOM 662 C CA . LEU A 1 87 ? 18.687 7.413 -22.429 1.00 92.62 87 LEU A CA 1
ATOM 663 C C . LEU A 1 87 ? 17.639 6.311 -22.639 1.00 92.62 87 LEU A C 1
ATOM 665 O O . LEU A 1 87 ? 17.916 5.358 -23.370 1.00 92.62 87 LEU A O 1
ATOM 669 N N . LEU A 1 88 ? 16.443 6.468 -22.069 1.00 94.25 88 LEU A N 1
ATOM 670 C CA . LEU A 1 88 ? 15.337 5.514 -22.183 1.00 94.25 88 LEU A CA 1
ATOM 671 C C . LEU A 1 88 ? 14.866 5.338 -23.635 1.00 94.25 88 LEU A C 1
ATOM 673 O O . LEU A 1 88 ? 14.622 4.217 -24.077 1.00 94.25 88 LEU A O 1
ATOM 677 N N . ALA A 1 89 ? 14.817 6.425 -24.410 1.00 94.75 89 ALA A N 1
ATOM 678 C CA . ALA A 1 89 ? 14.479 6.395 -25.831 1.00 94.75 89 ALA A CA 1
ATOM 679 C C . ALA A 1 89 ? 15.502 5.602 -26.662 1.00 94.75 89 ALA A C 1
ATOM 681 O O . ALA A 1 89 ? 15.124 4.856 -27.563 1.00 94.75 89 ALA A O 1
ATOM 682 N N . ARG A 1 90 ? 16.802 5.745 -26.366 1.00 95.69 90 ARG A N 1
ATOM 683 C CA . ARG A 1 90 ? 17.878 5.011 -27.063 1.00 95.69 90 ARG A CA 1
ATOM 684 C C . ARG A 1 90 ? 17.982 3.554 -26.622 1.00 95.69 90 ARG A C 1
ATOM 686 O O . ARG A 1 90 ? 18.442 2.711 -27.388 1.00 95.69 90 ARG A O 1
ATOM 693 N N . ARG A 1 91 ? 17.624 3.265 -25.371 1.00 95.75 91 ARG A N 1
ATOM 694 C CA . ARG A 1 91 ? 17.764 1.951 -24.737 1.00 95.75 91 ARG A CA 1
ATOM 695 C C . ARG A 1 91 ? 16.432 1.565 -24.076 1.00 95.75 91 ARG A C 1
ATOM 697 O O . ARG A 1 91 ? 16.279 1.744 -22.869 1.00 95.75 91 ARG A O 1
ATOM 704 N N . PRO A 1 92 ? 15.501 0.951 -24.834 1.00 95.56 92 PRO A N 1
ATOM 705 C CA . PRO A 1 92 ? 14.173 0.579 -24.336 1.00 95.56 92 PRO A CA 1
ATOM 706 C C . PRO A 1 92 ? 14.189 -0.445 -23.192 1.00 95.56 92 PRO A C 1
ATOM 708 O O . PRO A 1 92 ? 13.157 -0.664 -22.565 1.00 95.56 92 PRO A O 1
ATOM 711 N N . LEU A 1 93 ? 15.343 -1.069 -22.917 1.00 97.19 93 LEU A N 1
ATOM 712 C CA . LEU A 1 93 ? 15.547 -1.990 -21.797 1.00 97.19 93 LEU A CA 1
ATOM 713 C C . LEU A 1 93 ? 15.148 -1.373 -20.445 1.00 97.19 93 LEU A C 1
ATOM 715 O O . LEU A 1 93 ? 14.647 -2.094 -19.591 1.00 97.19 93 LEU A O 1
ATOM 719 N N . GLY A 1 94 ? 15.280 -0.051 -20.273 1.00 96.56 94 GLY A N 1
ATOM 720 C CA . GLY A 1 94 ? 14.865 0.636 -19.043 1.00 96.56 94 GLY A CA 1
ATOM 721 C C . GLY A 1 94 ? 13.379 0.472 -18.700 1.00 96.56 94 GLY A C 1
ATOM 722 O O . GLY A 1 94 ? 13.018 0.490 -17.531 1.00 96.56 94 GLY A O 1
ATOM 723 N N . TRP A 1 95 ? 12.517 0.196 -19.688 1.00 97.94 95 TRP A N 1
ATOM 724 C CA . TRP A 1 95 ? 11.098 -0.118 -19.459 1.00 97.94 95 TRP A CA 1
ATOM 725 C C . TRP A 1 95 ? 10.852 -1.470 -18.775 1.00 97.94 95 TRP A C 1
ATOM 727 O O . TRP A 1 95 ? 9.693 -1.822 -18.536 1.00 97.94 95 TRP A O 1
ATOM 737 N N . GLN A 1 96 ? 11.916 -2.235 -18.524 1.00 98.19 96 GLN A N 1
ATOM 738 C CA . GLN A 1 96 ? 11.913 -3.508 -17.809 1.00 98.19 96 GLN A CA 1
ATOM 739 C C . GLN A 1 96 ? 12.639 -3.409 -16.456 1.00 98.19 96 GLN A C 1
ATOM 741 O O . GLN A 1 96 ? 12.940 -4.448 -15.888 1.00 98.19 96 GLN A O 1
ATOM 746 N N . SER A 1 97 ? 12.957 -2.204 -15.960 1.00 98.12 97 SER A N 1
ATOM 747 C CA . SER A 1 97 ? 13.613 -1.994 -14.660 1.00 98.12 97 SER A CA 1
ATOM 748 C C . SER A 1 97 ? 12.658 -1.354 -13.656 1.00 98.12 97 SER A C 1
ATOM 750 O O . SER A 1 97 ? 12.091 -0.295 -13.929 1.00 98.12 97 SER A O 1
ATOM 752 N N . PHE A 1 98 ? 12.512 -1.954 -12.474 1.00 98.00 98 PHE A N 1
ATOM 753 C CA . PHE A 1 98 ? 11.726 -1.360 -11.391 1.00 98.00 98 PHE A CA 1
ATOM 754 C C . PHE A 1 98 ? 12.318 -0.033 -10.910 1.00 98.00 98 PHE A C 1
ATOM 756 O O . PHE A 1 98 ? 11.556 0.898 -10.672 1.00 98.00 98 PHE A O 1
ATOM 763 N N . GLU A 1 99 ? 13.646 0.084 -10.829 1.00 94.81 99 GLU A N 1
ATOM 764 C CA . GLU A 1 99 ? 14.340 1.320 -10.429 1.00 94.81 99 GLU A CA 1
ATOM 765 C C . GLU A 1 99 ? 14.014 2.482 -11.371 1.00 94.81 99 GLU A C 1
ATOM 767 O O . GLU A 1 99 ? 13.716 3.597 -10.940 1.00 94.81 99 GLU A O 1
ATOM 772 N N . VAL A 1 100 ? 14.001 2.212 -12.677 1.00 95.31 100 VAL A N 1
ATOM 773 C CA . VAL A 1 100 ? 13.676 3.218 -13.695 1.00 95.31 100 VAL A CA 1
ATOM 774 C C . VAL A 1 100 ? 12.206 3.610 -13.617 1.00 95.31 100 VAL A C 1
ATOM 776 O O . VAL A 1 100 ? 11.894 4.798 -13.616 1.00 95.31 100 VAL A O 1
ATOM 779 N N . LEU A 1 101 ? 11.294 2.635 -13.534 1.00 96.44 101 LEU A N 1
ATOM 780 C CA . LEU A 1 101 ? 9.855 2.903 -13.457 1.00 96.44 101 LEU A CA 1
ATOM 781 C C . LEU A 1 101 ? 9.502 3.686 -12.184 1.00 96.44 101 LEU A C 1
ATOM 783 O O . LEU A 1 101 ? 8.797 4.689 -12.270 1.00 96.44 101 LEU A O 1
ATOM 787 N N . HIS A 1 102 ? 10.045 3.287 -11.032 1.00 93.31 102 HIS A N 1
ATOM 788 C CA . HIS A 1 102 ? 9.882 3.999 -9.765 1.00 93.31 102 HIS A CA 1
ATOM 789 C C . HIS A 1 102 ? 10.469 5.415 -9.836 1.00 93.31 102 HIS A C 1
ATOM 791 O O . HIS A 1 102 ? 9.801 6.377 -9.466 1.00 93.31 102 HIS A O 1
ATOM 797 N N . GLY A 1 103 ? 11.674 5.576 -10.392 1.00 89.06 103 GLY A N 1
ATOM 798 C CA . GLY A 1 103 ? 12.298 6.888 -10.571 1.00 89.06 103 GLY A CA 1
ATOM 799 C C . GLY A 1 103 ? 11.492 7.829 -11.473 1.00 89.06 103 GLY A C 1
ATOM 800 O O . GLY A 1 103 ? 11.377 9.018 -11.179 1.00 89.06 103 GLY A O 1
ATOM 801 N N . LEU A 1 104 ? 10.883 7.307 -12.543 1.00 90.56 104 LEU A N 1
ATOM 802 C CA . LEU A 1 104 ? 9.986 8.079 -13.408 1.00 90.56 104 LEU A CA 1
ATOM 803 C C . LEU A 1 104 ? 8.721 8.523 -12.666 1.00 90.56 104 LEU A C 1
ATOM 805 O O . LEU A 1 104 ? 8.301 9.668 -12.823 1.00 90.56 104 LEU A O 1
ATOM 809 N N . VAL A 1 105 ? 8.126 7.646 -11.854 1.00 89.75 105 VAL A N 1
ATOM 810 C CA . VAL A 1 105 ? 6.958 7.996 -11.033 1.00 89.75 105 VAL A CA 1
ATOM 811 C C . VAL A 1 105 ? 7.329 9.063 -10.009 1.00 89.75 105 VAL A C 1
ATOM 813 O O . VAL A 1 105 ? 6.643 10.077 -9.934 1.00 89.75 105 VAL A O 1
ATOM 816 N N . ALA A 1 106 ? 8.446 8.904 -9.297 1.00 85.12 106 ALA A N 1
ATOM 817 C CA . ALA A 1 106 ? 8.936 9.902 -8.351 1.00 85.12 106 ALA A CA 1
ATOM 818 C C . ALA A 1 106 ? 9.168 11.265 -9.028 1.00 85.12 106 ALA A C 1
ATOM 820 O O . ALA A 1 106 ? 8.766 12.298 -8.489 1.00 85.12 106 ALA A O 1
ATOM 821 N N . ALA A 1 107 ? 9.750 11.275 -10.234 1.00 81.69 107 ALA A N 1
ATOM 822 C CA . ALA A 1 107 ? 9.933 12.497 -11.014 1.00 81.69 107 ALA A CA 1
ATOM 823 C C . ALA A 1 107 ? 8.586 13.158 -11.351 1.00 81.69 107 ALA A C 1
ATOM 825 O O . ALA A 1 107 ? 8.397 14.335 -11.050 1.00 81.69 107 ALA A O 1
ATOM 826 N N . VAL A 1 108 ? 7.624 12.406 -11.896 1.00 83.75 108 VAL A N 1
ATOM 827 C CA . VAL A 1 108 ? 6.278 12.917 -12.223 1.00 83.75 108 VAL A CA 1
ATOM 828 C C . VAL A 1 108 ? 5.540 13.428 -10.981 1.00 83.75 108 VAL A C 1
ATOM 830 O O . VAL A 1 108 ? 4.937 14.498 -11.033 1.00 83.75 108 VAL A O 1
ATOM 833 N N . SER A 1 109 ? 5.599 12.696 -9.869 1.00 80.75 109 SER A N 1
ATOM 834 C CA . SER A 1 109 ? 4.921 13.037 -8.611 1.00 80.75 109 SER A CA 1
ATOM 835 C C . SER A 1 109 ? 5.532 14.254 -7.913 1.00 80.75 109 SER A C 1
ATOM 837 O O . SER A 1 109 ? 4.859 14.901 -7.115 1.00 80.75 109 SER A O 1
ATOM 839 N N . SER A 1 110 ? 6.790 14.590 -8.217 1.00 77.00 110 SER A N 1
ATOM 840 C CA . SER A 1 110 ? 7.454 15.784 -7.678 1.00 77.00 110 SER A CA 1
ATOM 841 C C . SER A 1 110 ? 7.017 17.089 -8.355 1.00 77.00 110 SER A C 1
ATOM 843 O O . SER A 1 110 ? 7.262 18.173 -7.823 1.00 77.00 110 SER A O 1
ATOM 845 N N . LEU A 1 111 ? 6.360 17.005 -9.516 1.00 76.88 111 LEU A N 1
ATOM 846 C CA . LEU A 1 111 ? 5.927 18.177 -10.267 1.00 76.88 111 LEU A CA 1
ATOM 847 C C . LEU A 1 111 ? 4.633 18.766 -9.678 1.00 76.88 111 LEU A C 1
ATOM 849 O O . LEU A 1 111 ? 3.707 18.017 -9.357 1.00 76.88 111 LEU A O 1
ATOM 853 N N . PRO A 1 112 ? 4.504 20.106 -9.600 1.00 72.19 112 PRO A N 1
ATOM 854 C CA . PRO A 1 112 ? 3.305 20.782 -9.104 1.00 72.19 112 PRO A CA 1
ATOM 855 C C . PRO A 1 112 ? 2.193 20.779 -10.169 1.00 72.19 112 PRO A C 1
ATOM 857 O O . PRO A 1 112 ? 1.778 21.825 -10.673 1.00 72.19 112 PRO A O 1
ATOM 860 N N . LEU A 1 113 ? 1.746 19.586 -10.559 1.00 69.12 113 LEU A N 1
ATOM 861 C CA . LEU A 1 113 ? 0.718 19.381 -11.572 1.00 69.12 113 LEU A CA 1
ATOM 862 C C . LEU A 1 113 ? -0.662 19.553 -10.949 1.00 69.12 113 LEU A C 1
ATOM 864 O O . LEU A 1 113 ? -0.962 18.942 -9.927 1.00 69.12 113 LEU A O 1
ATOM 868 N N . LEU A 1 114 ? -1.512 20.349 -11.600 1.00 56.81 114 LEU A N 1
ATOM 869 C CA . LEU A 1 114 ? -2.862 20.621 -11.105 1.00 56.81 114 LEU A CA 1
ATOM 870 C C . LEU A 1 114 ? -3.739 19.361 -11.141 1.00 56.81 114 LEU A C 1
ATOM 872 O O . LEU A 1 114 ? -4.410 19.086 -10.160 1.00 56.81 114 LEU A O 1
ATOM 876 N N . ASP A 1 115 ? -3.665 18.560 -12.216 1.00 57.28 115 ASP A N 1
ATOM 877 C CA . ASP A 1 115 ? -4.522 17.371 -12.405 1.00 57.28 115 ASP A CA 1
ATOM 878 C C . ASP A 1 115 ? -3.838 16.221 -13.194 1.00 57.28 115 ASP A C 1
ATOM 880 O O . ASP A 1 115 ? -4.472 15.249 -13.614 1.00 57.28 115 ASP A O 1
ATOM 884 N N . GLY A 1 116 ? -2.540 16.348 -13.503 1.00 57.47 116 GLY A N 1
ATOM 885 C CA . GLY A 1 116 ? -1.863 15.540 -14.530 1.00 57.47 116 GLY A CA 1
ATOM 886 C C . GLY A 1 116 ? -1.014 14.365 -14.039 1.00 57.47 116 GLY A C 1
ATOM 887 O O . GLY A 1 116 ? -0.841 13.410 -14.797 1.00 57.47 116 GLY A O 1
ATOM 888 N N . GLY A 1 117 ? -0.500 14.416 -12.806 1.00 70.62 117 GLY A N 1
ATOM 889 C CA . GLY A 1 117 ? 0.513 13.468 -12.318 1.00 70.62 117 GLY A CA 1
ATOM 890 C C . GLY A 1 117 ? 0.028 12.019 -12.324 1.00 70.62 117 GLY A C 1
ATOM 891 O O . GLY A 1 117 ? 0.682 11.147 -12.891 1.00 70.62 117 GLY A O 1
ATOM 892 N N . ALA A 1 118 ? -1.188 11.777 -11.824 1.00 79.50 118 ALA A N 1
ATOM 893 C CA . ALA A 1 118 ? -1.792 10.444 -11.809 1.00 79.50 118 ALA A CA 1
ATOM 894 C C . ALA A 1 118 ? -2.005 9.857 -13.219 1.00 79.50 118 ALA A C 1
ATOM 896 O O . ALA A 1 118 ? -1.886 8.649 -13.405 1.00 79.50 118 ALA A O 1
ATOM 897 N N . ALA A 1 119 ? -2.270 10.696 -14.229 1.00 84.56 119 ALA A N 1
ATOM 898 C CA . ALA A 1 119 ? -2.517 10.239 -15.599 1.00 84.56 119 ALA A CA 1
ATOM 899 C C . ALA A 1 119 ? -1.271 9.634 -16.272 1.00 84.56 119 ALA A C 1
ATOM 901 O O . ALA A 1 119 ? -1.414 8.880 -17.232 1.00 84.56 119 ALA A O 1
ATOM 902 N N . LEU A 1 120 ? -0.070 9.959 -15.780 1.00 88.25 120 LEU A N 1
ATOM 903 C CA . LEU A 1 120 ? 1.191 9.355 -16.219 1.00 88.25 120 LEU A CA 1
ATOM 904 C C . LEU A 1 120 ? 1.729 8.344 -15.205 1.00 88.25 120 LEU A C 1
ATOM 906 O O . LEU A 1 120 ? 2.170 7.271 -15.609 1.00 88.25 120 LEU A O 1
ATOM 910 N N . ALA A 1 121 ? 1.643 8.645 -13.907 1.00 91.12 121 ALA A N 1
ATOM 911 C CA . ALA A 1 121 ? 2.117 7.760 -12.850 1.00 91.12 121 ALA A CA 1
ATOM 912 C C . ALA A 1 121 ? 1.388 6.410 -12.868 1.00 91.12 121 ALA A C 1
ATOM 914 O O . ALA A 1 121 ? 2.040 5.370 -12.904 1.00 91.12 121 ALA A O 1
ATOM 915 N N . VAL A 1 122 ? 0.049 6.400 -12.925 1.00 94.31 122 VAL A N 1
ATOM 916 C CA . VAL A 1 122 ? -0.728 5.153 -12.838 1.00 94.31 122 VAL A CA 1
ATOM 917 C C . VAL A 1 122 ? -0.378 4.178 -13.970 1.00 94.31 122 VAL A C 1
ATOM 919 O O . VAL A 1 122 ? -0.054 3.037 -13.657 1.00 94.31 122 VAL A O 1
ATOM 922 N N . PRO A 1 123 ? -0.339 4.563 -15.261 1.00 96.44 123 PRO A N 1
ATOM 923 C CA . PRO A 1 123 ? 0.081 3.637 -16.316 1.00 96.44 123 PRO A CA 1
ATOM 924 C C . PRO A 1 123 ? 1.517 3.095 -16.169 1.00 96.44 123 PRO A C 1
ATOM 926 O O . PRO A 1 123 ? 1.770 1.943 -16.526 1.00 96.44 123 PRO A O 1
ATOM 929 N N . ILE A 1 124 ? 2.456 3.888 -15.633 1.00 97.25 124 ILE A N 1
ATOM 930 C CA . ILE A 1 124 ? 3.830 3.432 -15.346 1.00 97.25 124 ILE A CA 1
ATOM 931 C C . ILE A 1 124 ? 3.822 2.411 -14.200 1.00 97.25 124 ILE A C 1
ATOM 933 O O . ILE A 1 124 ? 4.452 1.357 -14.300 1.00 97.25 124 ILE A O 1
ATOM 937 N N . LEU A 1 125 ? 3.063 2.690 -13.142 1.00 97.94 125 LEU A N 1
ATOM 938 C CA . LEU A 1 125 ? 2.904 1.817 -11.983 1.00 97.94 125 LEU A CA 1
ATOM 939 C C . LEU A 1 125 ? 2.189 0.500 -12.334 1.00 97.94 125 LEU A C 1
ATOM 941 O O . LEU A 1 125 ? 2.626 -0.563 -11.905 1.00 97.94 125 LEU A O 1
ATOM 945 N N . GLU A 1 126 ? 1.147 0.533 -13.169 1.00 98.12 126 GLU A N 1
ATOM 946 C CA . GLU A 1 126 ? 0.479 -0.668 -13.699 1.00 98.12 126 GLU A CA 1
ATOM 947 C C . GLU A 1 126 ? 1.447 -1.531 -14.511 1.00 98.12 126 GLU A C 1
ATOM 949 O O . GLU A 1 126 ? 1.454 -2.758 -14.398 1.00 98.12 126 GLU A O 1
ATOM 954 N N . ARG A 1 127 ? 2.314 -0.895 -15.310 1.00 98.31 127 ARG A N 1
ATOM 955 C CA . ARG A 1 127 ? 3.374 -1.601 -16.031 1.00 98.31 127 ARG A CA 1
ATOM 956 C C . ARG A 1 127 ? 4.352 -2.265 -15.060 1.00 98.31 127 ARG A C 1
ATOM 958 O O . ARG A 1 127 ? 4.699 -3.425 -15.280 1.00 98.31 127 ARG A O 1
ATOM 965 N N . ALA A 1 128 ? 4.781 -1.561 -14.012 1.00 98.56 128 ALA A N 1
ATOM 966 C CA . ALA A 1 128 ? 5.650 -2.120 -12.978 1.00 98.56 128 ALA A CA 1
ATOM 967 C C . ALA A 1 128 ? 4.976 -3.309 -12.276 1.00 98.56 128 ALA A C 1
ATOM 969 O O . ALA A 1 128 ? 5.569 -4.376 -12.165 1.00 98.56 128 ALA A O 1
ATOM 970 N N . PHE A 1 129 ? 3.706 -3.188 -11.891 1.00 98.56 129 PHE A N 1
ATOM 971 C CA . PHE A 1 129 ? 2.972 -4.289 -11.274 1.00 98.56 129 PHE A CA 1
ATOM 972 C C . PHE A 1 129 ? 2.846 -5.504 -12.206 1.00 98.56 129 PHE A C 1
ATOM 974 O O . PHE A 1 129 ? 3.143 -6.629 -11.810 1.00 98.56 129 PHE A O 1
ATOM 981 N N . ALA A 1 130 ? 2.506 -5.288 -13.479 1.00 98.50 130 ALA A N 1
ATOM 982 C CA . ALA A 1 130 ? 2.451 -6.361 -14.468 1.00 98.50 130 ALA A CA 1
ATOM 983 C C . ALA A 1 130 ? 3.825 -7.012 -14.722 1.00 98.50 130 ALA A C 1
ATOM 985 O O . ALA A 1 130 ? 3.896 -8.216 -14.982 1.00 98.50 130 ALA A O 1
ATOM 986 N N . LEU A 1 131 ? 4.919 -6.246 -14.649 1.00 98.62 131 LEU A N 1
ATOM 987 C CA . LEU A 1 131 ? 6.279 -6.784 -14.701 1.00 98.62 131 LEU A CA 1
ATOM 988 C C . LEU A 1 131 ? 6.569 -7.661 -13.478 1.00 98.62 131 LEU A C 1
ATOM 990 O O . LEU A 1 131 ? 7.049 -8.778 -13.652 1.00 98.62 131 LEU A O 1
ATOM 994 N N . LEU A 1 132 ? 6.230 -7.198 -12.271 1.00 98.38 132 LEU A N 1
ATOM 995 C CA . LEU A 1 132 ? 6.407 -7.952 -11.027 1.00 98.38 132 LEU A CA 1
ATOM 996 C C . LEU A 1 132 ? 5.676 -9.294 -11.075 1.00 98.38 132 LEU A C 1
ATOM 998 O O . LEU A 1 132 ? 6.283 -10.331 -10.818 1.00 98.38 132 LEU A O 1
ATOM 1002 N N . GLU A 1 133 ? 4.412 -9.302 -11.496 1.00 97.94 133 GLU A N 1
ATOM 1003 C CA . GLU A 1 133 ? 3.645 -10.543 -11.630 1.00 97.94 133 GLU A CA 1
ATOM 1004 C C . GLU A 1 133 ? 4.254 -11.494 -12.673 1.00 97.94 133 GLU A C 1
ATOM 1006 O O . GLU A 1 133 ? 4.265 -12.708 -12.470 1.00 97.94 133 GLU A O 1
ATOM 1011 N N . ARG A 1 134 ? 4.837 -10.972 -13.763 1.00 97.88 134 ARG A N 1
ATOM 1012 C CA . ARG A 1 134 ? 5.563 -11.801 -14.743 1.00 97.88 134 ARG A CA 1
ATOM 1013 C C . ARG A 1 134 ? 6.854 -12.388 -14.188 1.00 97.88 134 ARG A C 1
ATOM 1015 O O . ARG A 1 134 ? 7.127 -13.550 -14.471 1.00 97.88 134 ARG A O 1
ATOM 1022 N N . VAL A 1 135 ? 7.632 -11.612 -13.434 1.00 97.56 135 VAL A N 1
ATOM 1023 C CA . VAL A 1 135 ? 8.871 -12.076 -12.786 1.00 97.56 135 VAL A CA 1
ATOM 1024 C C . VAL A 1 135 ? 8.546 -13.175 -11.772 1.00 97.56 135 VAL A C 1
ATOM 1026 O O . VAL A 1 135 ? 9.105 -14.270 -11.817 1.00 97.56 135 VAL A O 1
ATOM 1029 N N . LEU A 1 136 ? 7.566 -12.929 -10.901 1.00 96.31 136 LEU A N 1
ATOM 1030 C CA . LEU A 1 136 ? 7.164 -13.885 -9.870 1.00 96.31 136 LEU A CA 1
ATOM 1031 C C . LEU A 1 136 ? 6.450 -15.121 -10.437 1.00 96.31 136 LEU A C 1
ATOM 1033 O O . LEU A 1 136 ? 6.464 -16.174 -9.803 1.00 96.31 136 LEU A O 1
ATOM 1037 N N . GLY A 1 137 ? 5.842 -15.004 -11.619 1.00 95.62 137 GLY A N 1
ATOM 1038 C CA . GLY A 1 137 ? 5.158 -16.088 -12.322 1.00 95.62 137 GLY A CA 1
ATOM 1039 C C . GLY A 1 137 ? 6.053 -16.956 -13.212 1.00 95.62 137 GLY A C 1
ATOM 1040 O O . GLY A 1 137 ? 5.534 -17.849 -13.886 1.00 95.62 137 GLY A O 1
ATOM 1041 N N .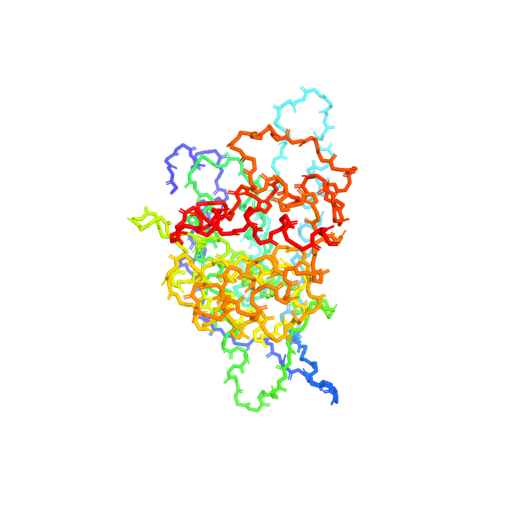 GLN A 1 138 ? 7.368 -16.711 -13.269 1.00 95.12 138 GLN A N 1
ATOM 1042 C CA . GLN A 1 138 ? 8.262 -17.542 -14.077 1.00 95.12 138 GLN A CA 1
ATOM 1043 C C . GLN A 1 138 ? 8.309 -18.998 -13.572 1.00 95.12 138 GLN A C 1
ATOM 1045 O O . GLN A 1 138 ? 8.296 -19.248 -12.363 1.00 95.12 138 GLN A O 1
ATOM 1050 N N . PRO A 1 139 ? 8.395 -19.992 -14.479 1.00 93.50 139 PRO A N 1
ATOM 1051 C CA . PRO A 1 139 ? 8.603 -21.378 -14.081 1.00 93.50 139 PRO A CA 1
ATOM 1052 C C . PRO A 1 139 ? 9.887 -21.532 -13.265 1.00 93.50 139 PRO A C 1
ATOM 1054 O O . PRO A 1 139 ? 10.955 -21.106 -13.697 1.00 93.50 139 PRO A O 1
ATOM 1057 N N . GLY A 1 140 ? 9.783 -22.181 -12.106 1.00 88.62 140 GLY A N 1
ATOM 1058 C CA . GLY A 1 140 ? 10.921 -22.394 -11.211 1.00 88.62 140 GLY A CA 1
ATOM 1059 C C . GLY A 1 140 ? 11.162 -21.269 -10.204 1.00 88.62 140 GLY A C 1
ATOM 1060 O O . GLY A 1 140 ? 12.031 -21.436 -9.354 1.00 88.62 140 GLY A O 1
ATOM 1061 N N . THR A 1 141 ? 10.381 -20.182 -10.233 1.00 91.81 141 THR A N 1
ATOM 1062 C CA . THR A 1 141 ? 10.434 -19.165 -9.177 1.00 91.81 141 THR A CA 1
ATOM 1063 C C . THR A 1 141 ? 10.065 -19.796 -7.827 1.00 91.81 141 THR A C 1
ATOM 1065 O O . THR A 1 141 ? 8.977 -20.371 -7.700 1.00 91.81 141 THR A O 1
ATOM 1068 N N . PRO A 1 142 ? 10.936 -19.707 -6.805 1.00 89.31 142 PRO A N 1
ATOM 1069 C CA . PRO A 1 142 ? 10.661 -20.284 -5.496 1.00 89.31 142 PRO A CA 1
ATOM 1070 C C . PRO A 1 142 ? 9.469 -19.586 -4.813 1.00 89.31 142 PRO A C 1
ATOM 1072 O O . PRO A 1 142 ? 9.228 -18.392 -5.037 1.00 89.31 142 PRO A O 1
ATOM 1075 N N . PRO A 1 143 ? 8.698 -20.293 -3.964 1.00 89.75 143 PRO A N 1
ATOM 1076 C CA . PRO A 1 143 ? 7.749 -19.643 -3.068 1.00 89.75 143 PRO A CA 1
ATOM 1077 C C . PRO A 1 143 ? 8.507 -18.863 -1.985 1.00 89.75 143 PRO A C 1
ATOM 1079 O O . PRO A 1 143 ? 9.644 -19.188 -1.657 1.00 89.75 143 PRO A O 1
ATOM 1082 N N . GLY A 1 144 ? 7.871 -17.853 -1.394 1.00 92.06 144 GLY A N 1
ATOM 1083 C CA . GLY A 1 144 ? 8.496 -17.074 -0.325 1.00 92.06 144 GLY A CA 1
ATOM 1084 C C . GLY A 1 144 ? 7.873 -15.699 -0.137 1.00 92.06 144 GLY A C 1
ATOM 1085 O O . GLY A 1 144 ? 6.806 -15.408 -0.672 1.00 92.06 144 GLY A O 1
ATOM 1086 N N . ARG A 1 145 ? 8.565 -14.823 0.575 1.00 94.94 145 ARG A N 1
ATOM 1087 C CA . ARG A 1 145 ? 8.196 -13.413 0.752 1.00 94.94 145 ARG A CA 1
ATOM 1088 C C . ARG A 1 145 ? 9.160 -12.514 -0.015 1.00 94.94 145 ARG A C 1
ATOM 1090 O O . ARG A 1 145 ? 10.277 -12.924 -0.284 1.00 94.94 145 ARG A O 1
ATOM 1097 N N . LEU A 1 146 ? 8.706 -11.330 -0.382 1.00 95.38 146 LEU A N 1
ATOM 1098 C CA . LEU A 1 146 ? 9.493 -10.243 -0.939 1.00 95.38 146 LEU A CA 1
ATOM 1099 C C . LEU A 1 146 ? 9.476 -9.098 0.080 1.00 95.38 146 LEU A C 1
ATOM 1101 O O . LEU A 1 146 ? 8.609 -8.226 0.043 1.00 95.38 146 LEU A O 1
ATOM 1105 N N . SER A 1 147 ? 10.377 -9.150 1.053 1.00 92.25 147 SER A N 1
ATOM 1106 C CA . SER A 1 147 ? 10.452 -8.177 2.139 1.00 92.25 147 SER A CA 1
ATOM 1107 C C . SER A 1 147 ? 11.154 -6.901 1.688 1.00 92.25 147 SER A C 1
ATOM 1109 O O . SER A 1 147 ? 11.930 -6.879 0.734 1.00 92.25 147 SER A O 1
ATOM 1111 N N . TRP A 1 148 ? 10.926 -5.827 2.442 1.00 91.62 148 TRP A N 1
ATOM 1112 C CA . TRP A 1 148 ? 11.534 -4.512 2.210 1.00 91.62 148 TRP A CA 1
ATOM 1113 C C . TRP A 1 148 ? 13.042 -4.426 2.516 1.00 91.62 148 TRP A C 1
ATOM 1115 O O . TRP A 1 148 ? 13.717 -3.477 2.112 1.00 91.62 148 TRP A O 1
ATOM 1125 N N . GLY A 1 149 ? 13.563 -5.375 3.300 1.00 88.75 149 GLY A N 1
ATOM 1126 C CA . GLY A 1 149 ? 14.954 -5.384 3.759 1.00 88.75 149 GLY A CA 1
ATOM 1127 C C . GLY A 1 149 ? 15.962 -5.318 2.603 1.00 88.75 149 GLY A C 1
ATOM 1128 O O . GLY A 1 149 ? 16.702 -4.327 2.550 1.00 88.75 149 GLY A O 1
ATOM 1129 N N . PRO A 1 150 ? 15.965 -6.320 1.696 1.00 90.75 150 PRO A N 1
ATOM 1130 C CA . PRO A 1 150 ? 16.778 -6.319 0.478 1.00 90.75 150 PRO A CA 1
ATOM 1131 C C . PRO A 1 150 ? 16.529 -5.071 -0.372 1.00 90.75 150 PRO A C 1
ATOM 1133 O O . PRO A 1 150 ? 15.379 -4.681 -0.588 1.00 90.75 150 PRO A O 1
ATOM 1136 N N . LEU A 1 151 ? 17.602 -4.430 -0.839 1.00 89.06 151 LEU A N 1
ATOM 1137 C CA . LEU A 1 151 ? 17.514 -3.177 -1.597 1.00 89.06 151 LEU A CA 1
ATOM 1138 C C . LEU A 1 151 ? 16.852 -3.402 -2.953 1.00 89.06 151 LEU A C 1
ATOM 1140 O O . LEU A 1 151 ? 16.038 -2.596 -3.392 1.00 89.06 151 LEU A O 1
ATOM 1144 N N . GLU A 1 152 ? 17.146 -4.546 -3.547 1.00 92.19 152 GLU A N 1
ATOM 1145 C CA . GLU A 1 152 ? 16.728 -4.978 -4.867 1.00 92.19 152 GLU A CA 1
ATOM 1146 C C . GLU A 1 152 ? 15.202 -5.151 -4.970 1.00 92.19 152 GLU A C 1
ATOM 1148 O O . GLU A 1 152 ? 14.604 -5.011 -6.036 1.00 92.19 152 GLU A O 1
ATOM 1153 N N . ASN A 1 153 ? 14.538 -5.393 -3.837 1.00 94.75 153 ASN A N 1
ATOM 1154 C CA . ASN A 1 153 ? 13.085 -5.522 -3.764 1.00 94.75 153 ASN A CA 1
ATOM 1155 C C . ASN A 1 153 ? 12.372 -4.164 -3.684 1.00 94.75 153 ASN A C 1
ATOM 1157 O O . ASN A 1 153 ? 11.171 -4.079 -3.961 1.00 94.75 153 ASN A O 1
ATOM 1161 N N . ARG A 1 154 ? 13.071 -3.101 -3.257 1.00 94.25 154 ARG A N 1
ATOM 1162 C CA . ARG A 1 154 ? 12.427 -1.858 -2.811 1.00 94.25 154 ARG A CA 1
ATOM 1163 C C . ARG A 1 154 ? 11.686 -1.154 -3.926 1.00 94.25 154 ARG A C 1
ATOM 1165 O O . ARG A 1 154 ? 10.520 -0.842 -3.732 1.00 94.25 154 ARG A O 1
ATOM 1172 N N . ALA A 1 155 ? 12.298 -0.955 -5.092 1.00 95.50 155 ALA A N 1
ATOM 1173 C CA . ALA A 1 155 ? 11.627 -0.249 -6.183 1.00 95.50 155 ALA A CA 1
ATOM 1174 C C . ALA A 1 155 ? 10.345 -0.960 -6.650 1.00 95.50 155 ALA A C 1
ATOM 1176 O O . ALA A 1 155 ? 9.333 -0.305 -6.903 1.00 95.50 155 ALA A O 1
ATOM 1177 N N . ALA A 1 156 ? 10.346 -2.298 -6.696 1.00 97.50 156 ALA A N 1
ATOM 1178 C CA . ALA A 1 156 ? 9.157 -3.074 -7.047 1.00 97.50 156 ALA A CA 1
ATOM 1179 C C . ALA A 1 156 ? 8.046 -2.934 -5.991 1.00 97.50 156 ALA A C 1
ATOM 1181 O O . ALA A 1 156 ? 6.883 -2.706 -6.333 1.00 97.50 156 ALA A O 1
ATOM 1182 N N . LEU A 1 157 ? 8.405 -3.032 -4.705 1.00 96.50 157 LEU A N 1
ATOM 1183 C CA . LEU A 1 157 ? 7.470 -2.873 -3.590 1.00 96.50 157 LEU A CA 1
ATOM 1184 C C . LEU A 1 157 ? 6.930 -1.440 -3.481 1.00 96.50 157 LEU A C 1
ATOM 1186 O O . LEU A 1 157 ? 5.736 -1.275 -3.237 1.00 96.50 157 LEU A O 1
ATOM 1190 N N . SER A 1 158 ? 7.767 -0.423 -3.705 1.00 95.88 158 SER A N 1
ATOM 1191 C CA . SER A 1 158 ? 7.356 0.985 -3.762 1.00 95.88 158 SER A CA 1
ATOM 1192 C C . SER A 1 158 ? 6.350 1.217 -4.881 1.00 95.88 158 SER A C 1
ATOM 1194 O O . SER A 1 158 ? 5.288 1.777 -4.631 1.00 95.88 158 SER A O 1
ATOM 1196 N N . CYS A 1 159 ? 6.615 0.700 -6.088 1.00 96.81 159 CYS A N 1
ATOM 1197 C CA . CYS A 1 159 ? 5.664 0.798 -7.194 1.00 96.81 159 CYS A CA 1
ATOM 1198 C C . CYS A 1 159 ? 4.308 0.171 -6.838 1.00 96.81 159 CYS A C 1
ATOM 1200 O O . CYS A 1 159 ? 3.261 0.760 -7.096 1.00 96.81 159 CYS A O 1
ATOM 1202 N N . LEU A 1 160 ? 4.292 -1.016 -6.227 1.00 97.81 160 LEU A N 1
ATOM 1203 C CA . LEU A 1 160 ? 3.035 -1.652 -5.826 1.00 97.81 160 LEU A CA 1
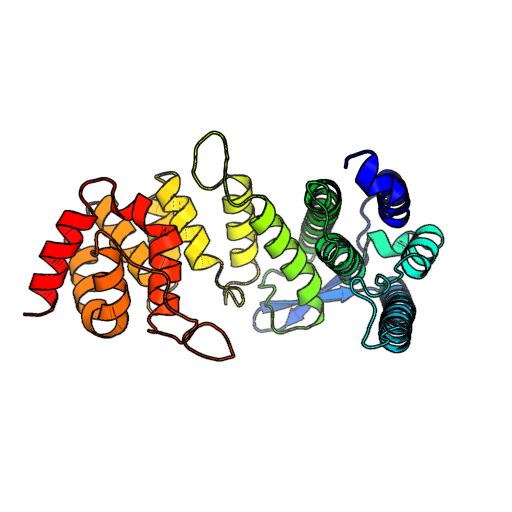ATOM 1204 C C . LEU A 1 160 ? 2.298 -0.841 -4.746 1.00 97.81 160 LEU A C 1
ATOM 1206 O O . LEU A 1 160 ? 1.078 -0.680 -4.822 1.00 97.81 160 LEU A O 1
ATOM 1210 N N . LEU A 1 161 ? 3.029 -0.306 -3.767 1.00 95.31 161 LEU A N 1
ATOM 1211 C CA . LEU A 1 161 ? 2.474 0.545 -2.717 1.00 95.31 161 LEU A CA 1
ATOM 1212 C C . LEU A 1 161 ? 1.845 1.822 -3.294 1.00 95.31 161 LEU A C 1
ATOM 1214 O O . LEU A 1 161 ? 0.698 2.140 -2.981 1.00 95.31 161 LEU A O 1
ATOM 1218 N N . GLU A 1 162 ? 2.565 2.532 -4.162 1.00 94.06 162 GLU A N 1
ATOM 1219 C CA . GLU A 1 162 ? 2.078 3.749 -4.820 1.00 94.06 162 GLU A CA 1
ATOM 1220 C C . GLU A 1 162 ? 0.871 3.458 -5.718 1.00 94.06 162 GLU A C 1
ATOM 1222 O O . GLU A 1 162 ? -0.116 4.198 -5.704 1.00 94.06 162 GLU A O 1
ATOM 1227 N N . LEU A 1 163 ? 0.890 2.331 -6.439 1.00 96.25 163 LEU A N 1
ATOM 1228 C CA . LEU A 1 163 ? -0.240 1.898 -7.259 1.00 96.25 163 LEU A CA 1
ATOM 1229 C C . LEU A 1 163 ? -1.492 1.611 -6.422 1.00 96.25 163 LEU A C 1
ATOM 1231 O O . LEU A 1 163 ? -2.612 1.890 -6.863 1.00 96.25 163 LEU A O 1
ATOM 1235 N N . ALA A 1 164 ? -1.323 1.027 -5.232 1.00 95.62 164 ALA A N 1
ATOM 1236 C CA . ALA A 1 164 ? -2.418 0.836 -4.289 1.00 95.62 164 ALA A CA 1
ATOM 1237 C C . ALA A 1 164 ? -2.944 2.193 -3.794 1.00 95.62 164 ALA A C 1
ATOM 1239 O O . ALA A 1 164 ? -4.153 2.417 -3.815 1.00 95.62 164 ALA A O 1
ATOM 1240 N N . GLY A 1 165 ? -2.051 3.119 -3.430 1.00 91.88 165 GLY A N 1
ATOM 1241 C CA . GLY A 1 165 ? -2.405 4.463 -2.961 1.00 91.88 165 GLY A CA 1
ATOM 1242 C C . GLY A 1 165 ? -3.222 5.271 -3.974 1.00 91.88 165 GLY A C 1
ATOM 1243 O O . GLY A 1 165 ? -4.220 5.888 -3.606 1.00 91.88 165 GLY A O 1
ATOM 1244 N N . HIS A 1 166 ? -2.880 5.198 -5.263 1.00 90.75 166 HIS A N 1
ATOM 1245 C CA . HIS A 1 166 ? -3.651 5.851 -6.331 1.00 90.75 166 HIS A CA 1
ATOM 1246 C C . HIS A 1 166 ? -5.066 5.294 -6.528 1.00 90.75 166 HIS A C 1
ATOM 1248 O O . HIS A 1 166 ? -5.885 5.934 -7.187 1.00 90.75 166 HIS A O 1
ATOM 1254 N N . ALA A 1 167 ? -5.358 4.116 -5.981 1.00 91.69 167 ALA A N 1
ATOM 1255 C CA . ALA A 1 167 ? -6.659 3.474 -6.071 1.00 91.69 167 ALA A CA 1
ATOM 1256 C C . ALA A 1 167 ? -7.379 3.410 -4.720 1.00 91.69 167 ALA A C 1
ATOM 1258 O O . ALA A 1 167 ? -8.307 2.619 -4.599 1.00 91.69 167 ALA A O 1
ATOM 1259 N N . LEU A 1 168 ? -6.961 4.182 -3.708 1.00 90.00 168 LEU A N 1
ATOM 1260 C CA . LEU A 1 168 ? -7.444 4.024 -2.333 1.00 90.00 168 LEU A CA 1
ATOM 1261 C C . LEU A 1 168 ? -8.977 3.989 -2.243 1.00 90.00 168 LEU A C 1
ATOM 1263 O O . LEU A 1 168 ? -9.531 3.017 -1.733 1.00 90.00 168 LEU A O 1
ATOM 1267 N N . ASP A 1 169 ? -9.644 4.988 -2.820 1.00 88.75 169 ASP A N 1
ATOM 1268 C CA . ASP A 1 169 ? -11.091 5.172 -2.717 1.00 88.75 169 ASP A CA 1
ATOM 1269 C C . ASP A 1 169 ? -11.806 4.968 -4.062 1.00 88.75 169 ASP A C 1
ATOM 1271 O O . ASP A 1 169 ? -11.284 5.293 -5.128 1.00 88.75 169 ASP A O 1
ATOM 1275 N N . ASP A 1 170 ? -13.037 4.456 -4.005 1.00 88.56 170 ASP A N 1
ATOM 1276 C CA . ASP A 1 170 ? -14.042 4.526 -5.065 1.00 88.56 170 ASP A CA 1
ATOM 1277 C C . ASP A 1 170 ? -14.850 5.825 -4.882 1.00 88.56 170 ASP A C 1
ATOM 1279 O O . ASP A 1 170 ? -15.695 5.902 -3.977 1.00 88.56 170 ASP A O 1
ATOM 1283 N N . PRO A 1 171 ? -14.648 6.851 -5.733 1.00 84.06 171 PRO A N 1
ATOM 1284 C CA . PRO A 1 171 ? -15.303 8.146 -5.564 1.00 84.06 171 PRO A CA 1
ATOM 1285 C C . PRO A 1 171 ? -16.829 8.085 -5.684 1.00 84.06 171 PRO A C 1
ATOM 1287 O O . PRO A 1 171 ? -17.520 8.936 -5.129 1.00 84.06 171 PRO A O 1
ATOM 1290 N N . ALA A 1 172 ? -17.374 7.097 -6.402 1.00 84.88 172 ALA A N 1
ATOM 1291 C CA . ALA A 1 172 ? -18.816 6.959 -6.577 1.00 84.88 172 ALA A CA 1
ATOM 1292 C C . ALA A 1 172 ? -19.488 6.368 -5.332 1.00 84.88 172 ALA A C 1
ATOM 1294 O O . ALA A 1 172 ? -20.668 6.622 -5.082 1.00 84.88 172 ALA A O 1
ATOM 1295 N N . ARG A 1 173 ? -18.748 5.568 -4.558 1.00 82.06 173 ARG A N 1
ATOM 1296 C CA . ARG A 1 173 ? -19.273 4.841 -3.397 1.00 82.06 173 ARG A CA 1
ATOM 1297 C C . ARG A 1 173 ? -18.802 5.406 -2.057 1.00 82.06 173 ARG A C 1
ATOM 1299 O O . ARG A 1 173 ? -19.425 5.092 -1.045 1.00 82.06 173 ARG A O 1
ATOM 1306 N N . GLY A 1 174 ? -17.740 6.215 -2.034 1.00 85.19 174 GLY A N 1
ATOM 1307 C CA . GLY A 1 174 ? -17.154 6.751 -0.800 1.00 85.19 174 GLY A CA 1
ATOM 1308 C C . GLY A 1 174 ? -16.606 5.654 0.122 1.00 85.19 174 GLY A C 1
ATOM 1309 O O . GLY A 1 174 ? -16.710 5.755 1.343 1.00 85.19 174 GLY A O 1
ATOM 1310 N N . VAL A 1 175 ? -16.108 4.564 -0.462 1.00 91.19 175 VAL A N 1
ATOM 1311 C CA . VAL A 1 175 ? -15.505 3.413 0.233 1.00 91.19 175 VAL A CA 1
ATOM 1312 C C . VAL A 1 175 ? -14.209 3.035 -0.470 1.00 91.19 175 VAL A C 1
ATOM 1314 O O . VAL A 1 175 ? -13.958 3.517 -1.572 1.00 91.19 175 VAL A O 1
ATOM 1317 N N . ALA A 1 176 ? -13.410 2.153 0.125 1.00 94.12 176 ALA A N 1
ATOM 1318 C CA . ALA A 1 176 ? -12.196 1.688 -0.531 1.00 94.12 176 ALA A CA 1
ATOM 1319 C C . ALA A 1 176 ? -12.500 0.990 -1.867 1.00 94.12 176 ALA A C 1
ATOM 1321 O O . ALA A 1 176 ? -13.472 0.237 -1.976 1.00 94.12 176 ALA A O 1
ATOM 1322 N N . SER A 1 177 ? -11.666 1.210 -2.885 1.00 96.50 177 SER A N 1
ATOM 1323 C CA . SER A 1 177 ? -11.860 0.532 -4.170 1.00 96.50 177 SER A CA 1
ATOM 1324 C C . SER A 1 177 ? -11.410 -0.935 -4.110 1.00 96.50 177 SER A C 1
ATOM 1326 O O . SER A 1 177 ? -10.482 -1.296 -3.381 1.00 96.50 177 SER A O 1
ATOM 1328 N N . GLU A 1 178 ? -12.014 -1.793 -4.937 1.00 96.19 178 GLU A N 1
ATOM 1329 C CA . GLU A 1 178 ? -11.559 -3.187 -5.093 1.00 96.19 178 GLU A CA 1
ATOM 1330 C C . GLU A 1 178 ? -10.116 -3.267 -5.616 1.00 96.19 178 GLU A C 1
ATOM 1332 O O . GLU A 1 178 ? -9.374 -4.181 -5.258 1.00 96.19 178 GLU A O 1
ATOM 1337 N N . ALA A 1 179 ? -9.685 -2.289 -6.422 1.00 96.19 179 ALA A N 1
ATOM 1338 C CA . ALA A 1 179 ? -8.313 -2.223 -6.913 1.00 96.19 179 ALA A CA 1
ATOM 1339 C C . ALA A 1 179 ? -7.320 -1.965 -5.771 1.00 96.19 179 ALA A C 1
ATOM 1341 O O . ALA A 1 179 ? -6.291 -2.637 -5.709 1.00 96.19 179 ALA A O 1
ATOM 1342 N N . PHE A 1 180 ? -7.632 -1.059 -4.836 1.00 97.56 180 PHE A N 1
ATOM 1343 C CA . PHE A 1 180 ? -6.821 -0.885 -3.629 1.00 97.56 180 PHE A CA 1
ATOM 1344 C C . PHE A 1 180 ? -6.785 -2.163 -2.798 1.00 97.56 180 PHE A C 1
ATOM 1346 O O . PHE A 1 180 ? -5.696 -2.609 -2.446 1.00 97.56 180 PHE A O 1
ATOM 1353 N N . ILE A 1 181 ? -7.944 -2.773 -2.526 1.00 98.06 181 ILE A N 1
ATOM 1354 C CA . ILE A 1 181 ? -8.018 -3.984 -1.701 1.00 98.06 181 ILE A CA 1
ATOM 1355 C C . ILE A 1 181 ? -7.155 -5.099 -2.300 1.00 98.06 181 ILE A C 1
ATOM 1357 O O . ILE A 1 181 ? -6.281 -5.619 -1.612 1.00 98.06 181 ILE A O 1
ATOM 1361 N N . SER A 1 182 ? -7.328 -5.404 -3.589 1.00 97.75 182 SER A N 1
ATOM 1362 C CA . SER A 1 182 ? -6.567 -6.458 -4.267 1.00 97.75 182 SER A CA 1
ATOM 1363 C C . SER A 1 182 ? -5.057 -6.184 -4.276 1.00 97.75 182 SER A C 1
ATOM 1365 O O . SER A 1 182 ? -4.256 -7.089 -4.046 1.00 97.75 182 SER A O 1
ATOM 1367 N N . ARG A 1 183 ? -4.641 -4.930 -4.492 1.00 97.94 183 ARG A N 1
ATOM 1368 C CA . ARG A 1 183 ? -3.217 -4.550 -4.502 1.00 97.94 183 ARG A CA 1
ATOM 1369 C C . ARG A 1 183 ? -2.601 -4.569 -3.114 1.00 97.94 183 ARG A C 1
ATOM 1371 O O . ARG A 1 183 ? -1.460 -4.990 -2.967 1.00 97.94 183 ARG A O 1
ATOM 1378 N N . ALA A 1 184 ? -3.344 -4.137 -2.101 1.00 97.81 184 ALA A N 1
ATOM 1379 C CA . ALA A 1 184 ? -2.893 -4.166 -0.720 1.00 97.81 184 ALA A CA 1
ATOM 1380 C C . ALA A 1 184 ? -2.812 -5.601 -0.179 1.00 97.81 184 ALA A C 1
ATOM 1382 O O . ALA A 1 184 ? -1.843 -5.938 0.498 1.00 97.81 184 ALA A O 1
ATOM 1383 N N . GLU A 1 185 ? -3.769 -6.468 -0.527 1.00 97.75 185 GLU A N 1
ATOM 1384 C CA . GLU A 1 185 ? -3.686 -7.913 -0.282 1.00 97.75 185 GLU A CA 1
ATOM 1385 C C . GLU A 1 185 ? -2.414 -8.483 -0.908 1.00 97.75 185 GLU A C 1
ATOM 1387 O O . GLU A 1 185 ? -1.597 -9.083 -0.207 1.00 97.75 185 GLU A O 1
ATOM 1392 N N . ARG A 1 186 ? -2.191 -8.201 -2.196 1.00 97.62 186 ARG A N 1
ATOM 1393 C CA . ARG A 1 186 ? -1.002 -8.656 -2.913 1.00 97.62 186 ARG A CA 1
ATOM 1394 C C . ARG A 1 186 ? 0.296 -8.143 -2.291 1.00 97.62 186 ARG A C 1
ATOM 1396 O O . ARG A 1 186 ? 1.253 -8.899 -2.141 1.00 97.62 186 ARG A O 1
ATOM 1403 N N . TYR A 1 187 ? 0.329 -6.877 -1.890 1.00 97.62 187 TYR A N 1
ATOM 1404 C CA . TYR A 1 187 ? 1.475 -6.291 -1.209 1.00 97.62 187 TYR A CA 1
ATOM 1405 C C . TYR A 1 187 ? 1.775 -7.012 0.110 1.00 97.62 187 TYR A C 1
ATOM 1407 O O . TYR A 1 187 ? 2.933 -7.304 0.381 1.00 97.62 187 TYR A O 1
ATOM 1415 N N . LEU A 1 188 ? 0.761 -7.348 0.913 1.00 96.75 188 LEU A N 1
ATOM 1416 C CA . LEU A 1 188 ? 0.949 -8.030 2.199 1.00 96.75 188 LEU A CA 1
ATOM 1417 C C . LEU A 1 188 ? 1.251 -9.526 2.067 1.00 96.75 188 LEU A C 1
ATOM 1419 O O . LEU A 1 188 ? 1.903 -10.091 2.944 1.00 96.75 188 LEU A O 1
ATOM 1423 N N . GLU A 1 189 ? 0.803 -10.174 0.992 1.00 95.69 189 GLU A N 1
ATOM 1424 C CA . GLU A 1 189 ? 1.255 -11.526 0.640 1.00 95.69 189 GLU A CA 1
ATOM 1425 C C . GLU A 1 189 ? 2.759 -11.554 0.364 1.00 95.69 189 GLU A C 1
ATOM 1427 O O . GLU A 1 189 ? 3.453 -12.485 0.776 1.00 95.69 189 GLU A O 1
ATOM 1432 N N . LEU A 1 190 ? 3.259 -10.532 -0.335 1.00 96.06 190 LEU A N 1
ATOM 1433 C CA . LEU A 1 190 ? 4.670 -10.395 -0.666 1.00 96.06 190 LEU A CA 1
ATOM 1434 C C . LEU A 1 190 ? 5.477 -9.914 0.543 1.00 96.06 190 LEU A C 1
ATOM 1436 O O . LEU A 1 190 ? 6.452 -10.556 0.905 1.00 96.06 190 LEU A O 1
ATOM 1440 N N . ASN A 1 191 ? 5.055 -8.844 1.208 1.00 95.75 191 ASN A N 1
ATOM 1441 C CA . ASN A 1 191 ? 5.758 -8.217 2.322 1.00 95.75 191 ASN A CA 1
ATOM 1442 C C . ASN A 1 191 ? 4.931 -8.284 3.625 1.00 95.75 191 ASN A C 1
ATOM 1444 O O . ASN A 1 191 ? 4.371 -7.273 4.064 1.00 95.75 191 ASN A O 1
ATOM 1448 N N . PRO A 1 192 ? 4.857 -9.453 4.290 1.00 92.94 192 PRO A N 1
ATOM 1449 C CA . PRO A 1 192 ? 4.004 -9.649 5.461 1.00 92.94 192 PRO A CA 1
ATOM 1450 C C . PRO A 1 192 ? 4.456 -8.867 6.700 1.00 92.94 192 PRO A C 1
ATOM 1452 O O . PRO A 1 192 ? 3.664 -8.729 7.635 1.00 92.94 192 PRO A O 1
ATOM 1455 N N . THR A 1 193 ? 5.700 -8.368 6.735 1.00 90.88 193 THR A N 1
ATOM 1456 C CA . THR A 1 193 ? 6.182 -7.476 7.804 1.00 90.88 193 THR A CA 1
ATOM 1457 C C . THR A 1 193 ? 5.585 -6.078 7.706 1.00 90.88 193 THR A C 1
ATOM 1459 O O . THR A 1 193 ? 5.545 -5.371 8.711 1.00 90.88 193 THR A O 1
ATOM 1462 N N . ASP A 1 194 ? 5.068 -5.710 6.530 1.00 92.06 194 ASP A N 1
ATOM 1463 C CA . ASP A 1 194 ? 4.328 -4.477 6.291 1.00 92.06 194 ASP A CA 1
ATOM 1464 C C . ASP A 1 194 ? 5.068 -3.218 6.760 1.00 92.06 194 ASP A C 1
ATOM 1466 O O . ASP A 1 194 ? 4.612 -2.454 7.610 1.00 92.06 194 ASP A O 1
ATOM 1470 N N . ASN A 1 195 ? 6.247 -2.996 6.185 1.00 88.81 195 ASN A N 1
ATOM 1471 C CA . ASN A 1 195 ? 7.104 -1.857 6.524 1.00 88.81 195 ASN A CA 1
ATOM 1472 C C . ASN A 1 195 ? 6.471 -0.486 6.215 1.00 88.81 195 ASN A C 1
ATOM 1474 O O . ASN A 1 195 ? 7.010 0.531 6.641 1.00 88.81 195 ASN A O 1
ATOM 1478 N N . HIS A 1 196 ? 5.350 -0.463 5.489 1.00 87.88 196 HIS A N 1
ATOM 1479 C CA . HIS A 1 196 ? 4.644 0.746 5.060 1.00 87.88 196 HIS A CA 1
ATOM 1480 C C . HIS A 1 196 ? 3.244 0.880 5.664 1.00 87.88 196 HIS A C 1
ATOM 1482 O O . HIS A 1 196 ? 2.472 1.728 5.224 1.00 87.88 196 HIS A O 1
ATOM 1488 N N . TYR A 1 197 ? 2.923 0.077 6.682 1.00 90.06 197 TYR A N 1
ATOM 1489 C CA . TYR A 1 197 ? 1.690 0.198 7.463 1.00 90.06 197 TYR A CA 1
ATOM 1490 C C . TYR A 1 197 ? 0.401 0.074 6.633 1.00 90.06 197 TYR A C 1
ATOM 1492 O O . TYR A 1 197 ? -0.590 0.744 6.916 1.00 90.06 197 TYR A O 1
ATOM 1500 N N . LEU A 1 198 ? 0.391 -0.791 5.615 1.00 93.94 198 LEU A N 1
ATOM 1501 C CA . LEU A 1 198 ? -0.741 -1.035 4.723 1.00 93.94 198 LEU A CA 1
ATOM 1502 C C . LEU A 1 198 ? -1.822 -1.939 5.344 1.00 93.94 198 LEU A C 1
ATOM 1504 O O . LEU A 1 198 ? -2.976 -1.911 4.912 1.00 93.94 198 LEU A O 1
ATOM 1508 N N . ARG A 1 199 ? -1.498 -2.701 6.398 1.00 95.75 199 ARG A N 1
ATOM 1509 C CA . ARG A 1 199 ? -2.472 -3.518 7.148 1.00 95.75 199 ARG A CA 1
ATOM 1510 C C . ARG A 1 199 ? -3.605 -2.683 7.730 1.00 95.75 199 ARG A C 1
ATOM 1512 O O . ARG A 1 199 ? -4.766 -3.087 7.656 1.00 95.75 199 ARG A O 1
ATOM 1519 N N . GLU A 1 200 ? -3.286 -1.521 8.291 1.00 95.19 200 GLU A N 1
ATOM 1520 C CA . GLU A 1 200 ? -4.277 -0.624 8.879 1.00 95.19 200 GLU A CA 1
ATOM 1521 C C . GLU A 1 200 ? -5.282 -0.078 7.839 1.00 95.19 200 GLU A C 1
ATOM 1523 O O . GLU A 1 200 ? -6.490 -0.261 8.044 1.00 95.19 200 GLU A O 1
ATOM 1528 N N . PRO A 1 201 ? -4.862 0.565 6.727 1.00 95.81 201 PRO A N 1
ATOM 1529 C CA . PRO A 1 201 ? -5.780 1.027 5.693 1.00 95.81 201 PRO A CA 1
ATOM 1530 C C . PRO A 1 201 ? -6.491 -0.127 4.981 1.00 95.81 201 PRO A C 1
ATOM 1532 O O . PRO A 1 201 ? -7.666 0.033 4.664 1.00 95.81 201 PRO A O 1
ATOM 1535 N N . LEU A 1 202 ? -5.873 -1.302 4.804 1.00 97.88 202 LEU A N 1
ATOM 1536 C CA . LEU A 1 202 ? -6.577 -2.467 4.252 1.00 97.88 202 LEU A CA 1
ATOM 1537 C C . LEU A 1 202 ? -7.703 -2.949 5.178 1.00 97.88 202 LEU A C 1
ATOM 1539 O O . LEU A 1 202 ? -8.823 -3.176 4.723 1.00 97.88 202 LEU A O 1
ATOM 1543 N N . ALA A 1 203 ? -7.453 -3.036 6.490 1.00 98.06 203 ALA A N 1
ATOM 1544 C CA . ALA A 1 203 ? -8.491 -3.376 7.461 1.00 98.06 203 ALA A CA 1
ATOM 1545 C C . ALA A 1 203 ? -9.648 -2.361 7.439 1.00 98.06 203 ALA A C 1
ATOM 1547 O O . ALA A 1 203 ? -10.813 -2.758 7.512 1.00 98.06 203 ALA A O 1
ATOM 1548 N N . ARG A 1 204 ? -9.352 -1.060 7.288 1.00 96.94 204 ARG A N 1
ATOM 1549 C CA . ARG A 1 204 ? -10.387 -0.036 7.059 1.00 96.94 204 ARG A CA 1
ATOM 1550 C C . ARG A 1 204 ? -11.120 -0.241 5.739 1.00 96.94 204 ARG A C 1
ATOM 1552 O O . ARG A 1 204 ? -12.340 -0.121 5.725 1.00 96.94 204 ARG A O 1
ATOM 1559 N N . GLY A 1 205 ? -10.406 -0.573 4.667 1.00 97.44 205 GLY A N 1
ATOM 1560 C CA . GLY A 1 205 ? -10.991 -0.842 3.359 1.00 97.44 205 GLY A CA 1
ATOM 1561 C C . GLY A 1 205 ? -12.032 -1.953 3.432 1.00 97.44 205 GLY A C 1
ATOM 1562 O O . GLY A 1 205 ? -13.186 -1.737 3.062 1.00 97.44 205 GLY A O 1
ATOM 1563 N N . TYR A 1 206 ? -11.686 -3.080 4.057 1.00 98.56 206 TYR A N 1
ATOM 1564 C CA . TYR A 1 206 ? -12.639 -4.158 4.322 1.00 98.56 206 TYR A CA 1
ATOM 1565 C C . TYR A 1 206 ? -13.857 -3.697 5.132 1.00 98.56 206 TYR A C 1
ATOM 1567 O O . TYR A 1 206 ? -14.989 -3.994 4.758 1.00 98.56 206 TYR A O 1
ATOM 1575 N N . LEU A 1 207 ? -13.650 -2.941 6.217 1.00 98.00 207 LEU A N 1
ATOM 1576 C CA . LEU A 1 207 ? -14.738 -2.401 7.044 1.00 98.00 207 LEU A CA 1
ATOM 1577 C C . LEU A 1 207 ? -15.625 -1.396 6.295 1.00 98.00 207 LEU A C 1
ATOM 1579 O O . LEU A 1 207 ? -16.809 -1.278 6.610 1.00 98.00 207 LEU A O 1
ATOM 1583 N N . SER A 1 208 ? -15.068 -0.648 5.342 1.00 96.75 208 SER A N 1
ATOM 1584 C CA . SER A 1 208 ? -15.814 0.312 4.524 1.00 96.75 208 SER A CA 1
ATOM 1585 C C . SER A 1 208 ? -16.733 -0.385 3.518 1.00 96.75 208 SER A C 1
ATOM 1587 O O . SER A 1 208 ? -17.850 0.089 3.303 1.00 96.75 208 SER A O 1
ATOM 1589 N N . CYS A 1 209 ? -16.296 -1.541 3.006 1.00 96.44 209 CYS A N 1
ATOM 1590 C CA . CYS A 1 209 ? -17.000 -2.395 2.046 1.00 96.44 209 CYS A CA 1
ATOM 1591 C C . CYS A 1 209 ? -17.822 -3.523 2.701 1.00 96.44 209 CYS A C 1
ATOM 1593 O O . CYS A 1 209 ? -18.208 -4.465 2.013 1.00 96.44 209 CYS A O 1
ATOM 1595 N N . ASP A 1 210 ? -18.046 -3.472 4.019 1.00 96.44 210 ASP A N 1
ATOM 1596 C CA . ASP A 1 210 ? -18.734 -4.507 4.811 1.00 96.44 210 ASP A CA 1
ATOM 1597 C C . ASP A 1 210 ? -18.155 -5.933 4.672 1.00 96.44 210 ASP A C 1
ATOM 1599 O O . ASP A 1 210 ? -18.804 -6.933 4.989 1.00 96.44 210 ASP A O 1
ATOM 1603 N N . ARG A 1 211 ? -16.872 -6.051 4.305 1.00 98.06 211 ARG A N 1
ATOM 1604 C CA . ARG A 1 211 ? -16.093 -7.302 4.309 1.00 98.06 211 ARG A CA 1
ATOM 1605 C C . ARG A 1 211 ? -15.600 -7.626 5.727 1.00 98.06 211 ARG A C 1
ATOM 1607 O O . ARG A 1 211 ? -14.406 -7.753 5.992 1.00 98.06 211 ARG A O 1
ATOM 1614 N N . ILE A 1 212 ? -16.533 -7.734 6.677 1.00 98.12 212 ILE A N 1
ATOM 1615 C CA . ILE A 1 212 ? -16.233 -7.835 8.118 1.00 98.12 212 ILE A CA 1
ATOM 1616 C C . ILE A 1 212 ? -15.357 -9.053 8.447 1.00 98.12 212 ILE A C 1
ATOM 1618 O O . ILE A 1 212 ? -14.419 -8.945 9.238 1.00 98.12 212 ILE A O 1
ATOM 1622 N N . ALA A 1 213 ? -15.624 -10.199 7.815 1.00 98.12 213 ALA A N 1
ATOM 1623 C CA . ALA A 1 213 ? -14.846 -11.419 8.020 1.00 98.12 213 ALA A CA 1
ATOM 1624 C C . ALA A 1 213 ? -13.371 -11.247 7.618 1.00 98.12 213 ALA A C 1
ATOM 1626 O O . ALA A 1 213 ? -12.486 -11.701 8.343 1.00 98.12 213 ALA A O 1
ATOM 1627 N N . ASP A 1 214 ? -13.102 -10.525 6.529 1.00 98.50 214 ASP A N 1
ATOM 1628 C CA . ASP A 1 214 ? -11.742 -10.274 6.046 1.00 98.50 214 ASP A CA 1
ATOM 1629 C C . ASP A 1 214 ? -10.987 -9.325 6.981 1.00 98.50 214 ASP A C 1
ATOM 1631 O O . ASP A 1 214 ? -9.823 -9.568 7.303 1.00 98.50 214 ASP A O 1
ATOM 1635 N N . ALA A 1 215 ? -11.663 -8.303 7.519 1.00 98.12 215 ALA A N 1
ATOM 1636 C CA . ALA A 1 215 ? -11.093 -7.428 8.544 1.00 98.12 215 ALA A CA 1
ATOM 1637 C C . ALA A 1 215 ? -10.722 -8.203 9.823 1.00 98.12 215 ALA A C 1
ATOM 1639 O O . ALA A 1 215 ? -9.635 -8.009 10.380 1.00 98.12 215 ALA A O 1
ATOM 1640 N N . VAL A 1 216 ? -11.592 -9.116 10.276 1.00 97.88 216 VAL A N 1
ATOM 1641 C CA . VAL A 1 216 ? -11.298 -10.002 11.415 1.00 97.88 216 VAL A CA 1
ATOM 1642 C C . VAL A 1 216 ? -10.113 -10.917 11.092 1.00 97.88 216 VAL A C 1
ATOM 1644 O O . VAL A 1 216 ? -9.191 -11.017 11.899 1.00 97.88 216 VAL A O 1
ATOM 1647 N N . ALA A 1 217 ? -10.096 -11.549 9.917 1.00 97.31 217 ALA A N 1
ATOM 1648 C CA . ALA A 1 217 ? -9.037 -12.472 9.515 1.00 97.31 217 ALA A CA 1
ATOM 1649 C C . ALA A 1 217 ? -7.674 -11.778 9.354 1.00 97.31 217 ALA A C 1
ATOM 1651 O O . ALA A 1 217 ? -6.653 -12.304 9.799 1.00 97.31 217 ALA A O 1
ATOM 1652 N N . LEU A 1 218 ? -7.630 -10.586 8.752 1.00 97.25 218 LEU A N 1
ATOM 1653 C CA . LEU A 1 218 ? -6.411 -9.787 8.629 1.00 97.25 218 LEU A CA 1
ATOM 1654 C C . LEU A 1 218 ? -5.859 -9.407 10.001 1.00 97.25 218 LEU A C 1
ATOM 1656 O O . LEU A 1 218 ? -4.719 -9.726 10.320 1.00 97.25 218 LEU A O 1
ATOM 1660 N N . THR A 1 219 ? -6.677 -8.782 10.842 1.00 95.12 219 THR A N 1
ATOM 1661 C CA . THR A 1 219 ? -6.217 -8.285 12.146 1.00 95.12 219 THR A CA 1
ATOM 1662 C C . THR A 1 219 ? -5.952 -9.400 13.166 1.00 95.12 219 THR A C 1
ATOM 1664 O O . THR A 1 219 ? -5.209 -9.205 14.128 1.00 95.12 219 THR A O 1
ATOM 1667 N N . ALA A 1 220 ? -6.516 -10.597 12.977 1.00 93.50 220 ALA A N 1
ATOM 1668 C CA . ALA A 1 220 ? -6.197 -11.766 13.792 1.00 93.50 220 ALA A CA 1
ATOM 1669 C C . ALA A 1 220 ? -4.774 -12.294 13.560 1.00 93.50 220 ALA A C 1
ATOM 1671 O O . ALA A 1 220 ? -4.176 -12.801 14.511 1.00 93.50 220 ALA A O 1
ATOM 1672 N N . ARG A 1 221 ? -4.228 -12.140 12.343 1.00 94.12 221 ARG A N 1
ATOM 1673 C CA . ARG A 1 221 ? -2.852 -12.541 11.994 1.00 94.12 221 ARG A CA 1
ATOM 1674 C C . ARG A 1 221 ? -1.790 -11.714 12.725 1.00 94.12 221 ARG A C 1
ATOM 1676 O O . ARG A 1 221 ? -0.687 -12.206 12.935 1.00 94.12 221 ARG A O 1
ATOM 1683 N N . TYR A 1 222 ? -2.143 -10.504 13.159 1.00 91.50 222 TYR A N 1
ATOM 1684 C CA . TYR A 1 222 ? -1.235 -9.549 13.796 1.00 91.50 222 TYR A CA 1
ATOM 1685 C C . TYR A 1 222 ? -1.834 -9.043 15.123 1.00 91.50 222 TYR A C 1
ATOM 1687 O O . TYR A 1 222 ? -2.373 -7.940 15.189 1.00 91.50 222 TYR A O 1
ATOM 1695 N N . PRO A 1 223 ? -1.832 -9.862 16.192 1.00 87.81 223 PRO A N 1
ATOM 1696 C CA . PRO A 1 223 ? -2.531 -9.538 17.437 1.00 87.81 223 PRO A CA 1
ATOM 1697 C C . PRO A 1 223 ? -1.911 -8.398 18.253 1.00 87.81 223 PRO A C 1
ATOM 1699 O O . PRO A 1 223 ? -2.637 -7.784 19.033 1.00 87.81 223 PRO A O 1
ATOM 1702 N N . ASP A 1 224 ? -0.621 -8.122 18.059 1.00 85.62 224 ASP A N 1
ATOM 1703 C CA . ASP A 1 224 ? 0.155 -7.115 18.795 1.00 85.62 224 ASP A CA 1
ATOM 1704 C C . ASP A 1 224 ? 0.531 -5.919 17.894 1.00 85.62 224 ASP A C 1
ATOM 1706 O O . ASP A 1 224 ? 1.601 -5.330 18.023 1.00 85.62 224 ASP A O 1
ATOM 1710 N N . ASP A 1 225 ? -0.332 -5.611 16.923 1.00 86.50 225 ASP A N 1
ATOM 1711 C CA . ASP A 1 225 ? -0.130 -4.535 15.951 1.00 86.50 225 ASP A CA 1
ATOM 1712 C C . ASP A 1 225 ? -0.372 -3.136 16.551 1.00 86.50 225 ASP A C 1
ATOM 1714 O O . ASP A 1 225 ? -0.807 -2.982 17.696 1.00 86.50 225 ASP A O 1
ATOM 1718 N N . LEU A 1 226 ? -0.115 -2.099 15.753 1.00 87.44 226 LEU A N 1
ATOM 1719 C CA . LEU A 1 226 ? -0.251 -0.705 16.166 1.00 87.44 226 LEU A CA 1
ATOM 1720 C C . LEU A 1 226 ? -1.694 -0.306 16.515 1.00 87.44 226 LEU A C 1
ATOM 1722 O O . LEU A 1 226 ? -2.667 -1.040 16.299 1.00 87.44 226 LEU A O 1
ATOM 1726 N N . CYS A 1 227 ? -1.820 0.902 17.070 1.00 90.81 227 CYS A N 1
ATOM 1727 C CA . CYS A 1 227 ? -3.060 1.442 17.614 1.00 90.81 227 CYS A CA 1
ATOM 1728 C C . CYS A 1 227 ? -4.233 1.331 16.628 1.00 90.81 227 CYS A C 1
ATOM 1730 O O . CYS A 1 227 ? -5.274 0.765 16.974 1.00 90.81 227 CYS A O 1
ATOM 1732 N N . GLY A 1 228 ? -4.072 1.805 15.389 1.00 93.06 228 GLY A N 1
ATOM 1733 C CA . GLY A 1 228 ? -5.170 1.809 14.428 1.00 93.06 228 GLY A CA 1
ATOM 1734 C C . GLY A 1 228 ? -5.584 0.412 13.963 1.00 93.06 228 GLY A C 1
ATOM 1735 O O . GLY A 1 228 ? -6.783 0.127 13.920 1.00 93.06 228 GLY A O 1
ATOM 1736 N N . SER A 1 229 ? -4.638 -0.505 13.729 1.00 93.56 229 SER A N 1
ATOM 1737 C CA . SER A 1 229 ? -4.937 -1.927 13.477 1.00 93.56 229 SER A CA 1
ATOM 1738 C C . SER A 1 229 ? -5.715 -2.566 14.634 1.00 93.56 229 SER A C 1
ATOM 1740 O O . SER A 1 229 ? -6.715 -3.258 14.414 1.00 93.56 229 SER A O 1
ATOM 1742 N N . THR A 1 230 ? -5.312 -2.289 15.878 1.00 95.00 230 THR A N 1
ATOM 1743 C CA . THR A 1 230 ? -5.999 -2.783 17.080 1.00 95.00 230 THR A CA 1
ATOM 1744 C C . THR A 1 230 ? -7.424 -2.235 17.185 1.00 95.00 230 THR A C 1
ATOM 1746 O O . THR A 1 230 ? -8.361 -2.991 17.455 1.00 95.00 230 THR A O 1
ATOM 1749 N N . LEU A 1 231 ? -7.627 -0.941 16.931 1.00 97.06 231 LEU A N 1
ATOM 1750 C CA . LEU A 1 231 ? -8.958 -0.329 16.942 1.00 97.06 231 LEU A CA 1
ATOM 1751 C C . LEU A 1 231 ? -9.839 -0.864 15.801 1.00 97.06 231 LEU A C 1
ATOM 1753 O O . LEU A 1 231 ? -10.999 -1.206 16.042 1.00 97.06 231 LEU A O 1
ATOM 1757 N N . ASN A 1 232 ? -9.291 -1.053 14.598 1.00 97.69 232 ASN A N 1
ATOM 1758 C CA . ASN A 1 232 ? -10.008 -1.682 13.484 1.00 97.69 232 ASN A CA 1
ATOM 1759 C C . ASN A 1 232 ? -10.459 -3.104 13.831 1.00 97.69 232 ASN A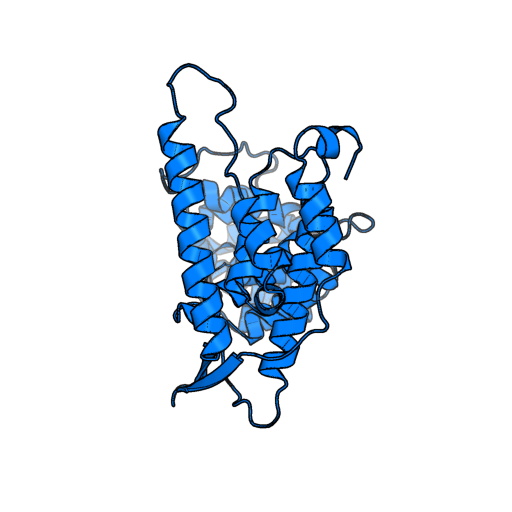 C 1
ATOM 1761 O O . ASN A 1 232 ? -11.591 -3.477 13.529 1.00 97.69 232 ASN A O 1
ATOM 1765 N N . ARG A 1 233 ? -9.625 -3.882 14.532 1.00 97.44 233 ARG A N 1
ATOM 1766 C CA . ARG A 1 233 ? -10.002 -5.217 15.017 1.00 97.44 233 ARG A CA 1
ATOM 1767 C C . ARG A 1 233 ? -11.165 -5.174 16.000 1.00 97.44 233 ARG A C 1
ATOM 1769 O O . ARG A 1 233 ? -12.059 -6.012 15.920 1.00 97.44 233 ARG A O 1
ATOM 1776 N N . ILE A 1 234 ? -11.162 -4.219 16.931 1.00 97.88 234 ILE A N 1
ATOM 1777 C CA . ILE A 1 234 ? -12.264 -4.049 17.889 1.00 97.88 234 ILE A CA 1
ATOM 1778 C C . ILE A 1 234 ? -13.568 -3.746 17.140 1.00 97.88 234 ILE A C 1
ATOM 1780 O O . ILE A 1 234 ? -14.584 -4.377 17.433 1.00 97.88 234 ILE A O 1
ATOM 1784 N N . LEU A 1 235 ? -13.534 -2.839 16.157 1.00 98.56 235 LEU A N 1
ATOM 1785 C CA . LEU A 1 235 ? -14.697 -2.523 15.323 1.00 98.56 235 LEU A CA 1
ATOM 1786 C C . LEU A 1 235 ? -15.162 -3.735 14.502 1.00 98.56 235 LEU A C 1
ATOM 1788 O O . LEU A 1 235 ? -16.358 -4.014 14.449 1.00 98.56 235 LEU A O 1
ATOM 1792 N N . ALA A 1 236 ? -14.229 -4.485 13.912 1.00 98.25 236 ALA A N 1
ATOM 1793 C CA . ALA A 1 236 ? -14.531 -5.683 13.134 1.00 98.25 236 ALA A CA 1
ATOM 1794 C C . ALA A 1 236 ? -15.208 -6.768 13.985 1.00 98.25 236 ALA A C 1
ATOM 1796 O O . ALA A 1 236 ? -16.233 -7.308 13.581 1.00 98.25 236 ALA A O 1
ATOM 1797 N N . LEU A 1 237 ? -14.693 -7.044 15.190 1.00 98.38 237 LEU A N 1
ATOM 1798 C CA . LEU A 1 237 ? -15.303 -7.996 16.126 1.00 98.38 237 LEU A CA 1
ATOM 1799 C C . LEU A 1 237 ? -16.701 -7.547 16.566 1.00 98.38 237 LEU A C 1
ATOM 1801 O O . LEU A 1 237 ? -17.617 -8.364 16.617 1.00 98.38 237 LEU A O 1
ATOM 1805 N N . TYR A 1 238 ? -16.876 -6.252 16.844 1.00 98.44 238 TYR A N 1
ATOM 1806 C CA . TYR A 1 238 ? -18.180 -5.693 17.195 1.00 98.44 238 TYR A CA 1
ATOM 1807 C C . TYR A 1 238 ? -19.203 -5.896 16.069 1.00 98.44 238 TYR A C 1
ATOM 1809 O O . TYR A 1 238 ? -20.271 -6.455 16.309 1.00 98.44 238 TYR A O 1
ATOM 1817 N N . ARG A 1 239 ? -18.855 -5.525 14.831 1.00 97.88 239 ARG A N 1
ATOM 1818 C CA . ARG A 1 239 ? -19.733 -5.702 13.663 1.00 97.88 239 ARG A CA 1
ATOM 1819 C C . ARG A 1 239 ? -19.945 -7.164 13.268 1.00 97.88 239 ARG A C 1
ATOM 1821 O O . ARG A 1 239 ? -20.968 -7.488 12.681 1.00 97.88 239 ARG A O 1
ATOM 1828 N N . ALA A 1 240 ? -19.019 -8.054 13.620 1.00 97.81 240 ALA A N 1
ATOM 1829 C CA . ALA A 1 240 ? -19.197 -9.498 13.476 1.00 97.81 240 ALA A CA 1
ATOM 1830 C C . ALA A 1 240 ? -20.160 -10.095 14.524 1.00 97.81 240 ALA A C 1
ATOM 1832 O O . ALA A 1 240 ? -20.452 -11.288 14.475 1.00 97.81 240 ALA A O 1
ATOM 1833 N N . GLY A 1 241 ? -20.624 -9.300 15.496 1.00 97.44 241 GLY A N 1
ATOM 1834 C CA . GLY A 1 241 ? -21.458 -9.757 16.607 1.00 97.44 241 GLY A CA 1
ATOM 1835 C C . GLY A 1 241 ? -20.680 -10.413 17.754 1.00 97.44 241 GLY A C 1
ATOM 1836 O O . GLY A 1 241 ? -21.284 -10.785 18.761 1.00 97.44 241 GLY A O 1
ATOM 1837 N N . ASP A 1 242 ? -19.348 -10.515 17.669 1.00 97.81 242 ASP A N 1
ATOM 1838 C CA . ASP A 1 242 ? -18.496 -10.992 18.766 1.00 97.81 242 ASP A CA 1
ATOM 1839 C C . ASP A 1 242 ? -18.201 -9.861 19.761 1.00 97.81 242 ASP A C 1
ATOM 1841 O O . ASP A 1 242 ? -17.073 -9.390 19.953 1.00 97.81 242 ASP A O 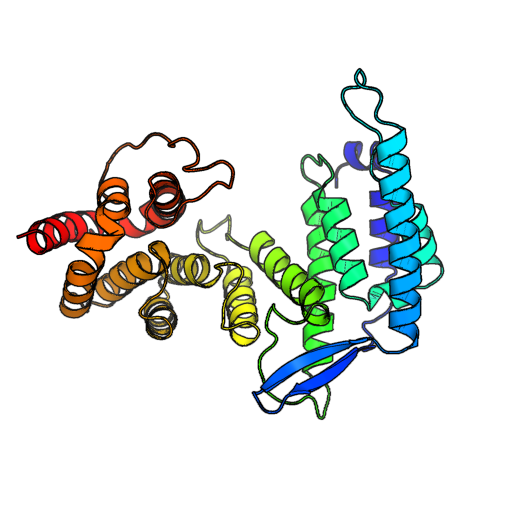1
ATOM 1845 N N . GLU A 1 243 ? -19.255 -9.407 20.433 1.00 96.50 243 GLU A N 1
ATOM 1846 C CA . GLU A 1 243 ? -19.150 -8.336 21.416 1.00 96.50 243 GLU A CA 1
ATOM 1847 C C . GLU A 1 243 ? -18.268 -8.742 22.612 1.00 96.50 243 GLU A C 1
ATOM 1849 O O . GLU A 1 243 ? -17.569 -7.910 23.202 1.00 96.50 243 GLU A O 1
ATOM 1854 N N . HIS A 1 244 ? -18.258 -10.030 22.971 1.00 97.25 244 HIS A N 1
ATOM 1855 C CA . HIS A 1 244 ? -17.410 -10.542 24.043 1.00 97.25 244 HIS A CA 1
ATOM 1856 C C . HIS A 1 244 ? -15.923 -10.388 23.695 1.00 97.25 244 HIS A C 1
ATOM 1858 O O . HIS A 1 244 ? -15.155 -9.845 24.502 1.00 97.25 244 HIS A O 1
ATOM 1864 N N . GLY A 1 245 ? -15.526 -10.820 22.495 1.00 97.31 245 GLY A N 1
ATOM 1865 C CA . GLY A 1 245 ? -14.178 -10.658 21.963 1.00 97.31 245 GLY A CA 1
ATOM 1866 C C . GLY A 1 245 ? -13.784 -9.190 21.839 1.00 97.31 245 GLY A C 1
ATOM 1867 O O . GLY A 1 245 ? -12.726 -8.800 22.344 1.00 97.31 245 GLY A O 1
ATOM 1868 N N . ALA A 1 246 ? -14.666 -8.353 21.286 1.00 97.81 246 ALA A N 1
ATOM 1869 C CA . ALA A 1 246 ? -14.439 -6.916 21.149 1.00 97.81 246 ALA A CA 1
ATOM 1870 C C . ALA A 1 246 ? -14.191 -6.242 22.513 1.00 97.81 246 ALA A C 1
ATOM 1872 O O . ALA A 1 246 ? -13.212 -5.514 22.688 1.00 97.81 246 ALA A O 1
ATOM 1873 N N . ARG A 1 247 ? -15.010 -6.546 23.532 1.00 97.56 247 ARG A N 1
ATOM 1874 C CA . ARG A 1 247 ? -14.827 -6.032 24.904 1.00 97.56 247 ARG A CA 1
ATOM 1875 C C . ARG A 1 247 ? -13.544 -6.542 25.553 1.00 97.56 247 ARG A C 1
ATOM 1877 O O . ARG A 1 247 ? -12.893 -5.798 26.286 1.00 97.56 247 ARG A O 1
ATOM 1884 N N . LYS A 1 248 ? -13.189 -7.811 25.335 1.00 95.81 248 LYS A N 1
ATOM 1885 C CA . LYS A 1 248 ? -11.949 -8.398 25.861 1.00 95.81 248 LYS A CA 1
ATOM 1886 C C . LYS A 1 248 ? -10.723 -7.704 25.277 1.00 95.81 248 LYS A C 1
ATOM 1888 O O . LYS A 1 248 ? -9.812 -7.383 26.038 1.00 95.81 248 LYS A O 1
ATOM 1893 N N . LEU A 1 249 ? -10.715 -7.455 23.969 1.00 95.44 249 LEU A N 1
ATOM 1894 C CA . LEU A 1 249 ? -9.633 -6.739 23.301 1.00 95.44 249 LEU A CA 1
ATOM 1895 C C . LEU A 1 249 ? -9.580 -5.272 23.745 1.00 95.44 249 LEU A C 1
ATOM 1897 O O . LEU A 1 249 ? -8.516 -4.805 24.142 1.00 95.44 249 LEU A O 1
ATOM 1901 N N . LEU A 1 250 ? -10.728 -4.589 23.809 1.00 96.44 250 LEU A N 1
ATOM 1902 C CA . LEU A 1 250 ? -10.811 -3.213 24.300 1.00 96.44 250 LEU A CA 1
ATOM 1903 C C . LEU A 1 250 ? -10.252 -3.070 25.720 1.00 96.44 250 LEU A C 1
ATOM 1905 O O . LEU A 1 250 ? -9.522 -2.125 25.978 1.00 96.44 250 LEU A O 1
ATOM 1909 N N . ARG A 1 251 ? -10.524 -4.010 26.637 1.00 95.00 251 ARG A N 1
ATOM 1910 C CA . ARG A 1 251 ? -9.942 -3.974 27.994 1.00 95.00 251 ARG A CA 1
ATOM 1911 C C . ARG A 1 251 ? -8.414 -4.020 27.998 1.00 95.00 251 ARG A C 1
ATOM 1913 O O . ARG A 1 251 ? -7.802 -3.361 28.831 1.00 95.00 251 ARG A O 1
ATOM 1920 N N . LYS A 1 252 ? -7.804 -4.783 27.087 1.00 92.06 252 LYS A N 1
ATOM 1921 C CA . LYS A 1 252 ? -6.341 -4.830 26.941 1.00 92.06 252 LYS A CA 1
ATOM 1922 C C . LYS A 1 252 ? -5.803 -3.532 26.334 1.00 92.06 252 LYS A C 1
ATOM 1924 O O . LYS A 1 252 ? -4.848 -2.965 26.851 1.00 92.06 252 LYS A O 1
ATOM 1929 N N . ALA A 1 253 ? -6.459 -3.050 25.280 1.00 91.31 253 ALA A N 1
ATOM 1930 C CA . ALA A 1 253 ? -6.079 -1.849 24.543 1.00 91.31 253 ALA A CA 1
ATOM 1931 C C . ALA A 1 253 ? -6.294 -0.548 25.335 1.00 91.31 253 ALA A C 1
ATOM 1933 O O . ALA A 1 253 ? -5.556 0.413 25.147 1.00 91.31 253 ALA A O 1
ATOM 1934 N N . ALA A 1 254 ? -7.280 -0.510 26.237 1.00 89.19 254 ALA A N 1
ATOM 1935 C CA . ALA A 1 254 ? -7.758 0.710 26.887 1.00 89.19 254 ALA A CA 1
ATOM 1936 C C . ALA A 1 254 ? -6.664 1.510 27.603 1.00 89.19 254 ALA A C 1
ATOM 1938 O O . ALA A 1 254 ? -6.766 2.728 27.653 1.00 89.19 254 ALA A O 1
ATOM 1939 N N . ARG A 1 255 ? -5.634 0.842 28.139 1.00 86.00 255 ARG A N 1
ATOM 1940 C CA . ARG A 1 255 ? -4.507 1.505 28.815 1.00 86.00 255 ARG A CA 1
ATOM 1941 C C . ARG A 1 255 ? -3.477 2.076 27.842 1.00 86.00 255 ARG A C 1
ATOM 1943 O O . ARG A 1 255 ? -2.888 3.107 28.125 1.00 86.00 255 ARG A O 1
ATOM 1950 N N . HIS A 1 256 ? -3.247 1.401 26.720 1.00 87.62 256 HIS A N 1
ATOM 1951 C CA . HIS A 1 256 ? -2.194 1.759 25.764 1.00 87.62 256 HIS A CA 1
ATOM 1952 C C . HIS A 1 256 ? -2.692 2.683 24.646 1.00 87.62 256 HIS A C 1
ATOM 1954 O O . HIS A 1 256 ? -1.898 3.371 24.015 1.00 87.62 256 HIS A O 1
ATOM 1960 N N . HIS A 1 257 ? -4.004 2.712 24.404 1.00 91.62 257 HIS A N 1
ATOM 1961 C CA . HIS A 1 257 ? -4.635 3.459 23.312 1.00 91.62 257 HIS A CA 1
ATOM 1962 C C . HIS A 1 257 ? -5.717 4.425 23.817 1.00 91.62 257 HIS A C 1
ATOM 1964 O O . HIS A 1 257 ? -6.624 4.795 23.074 1.00 91.62 257 HIS A O 1
ATOM 1970 N N . GLU A 1 258 ? -5.631 4.840 25.086 1.00 93.12 258 GLU A N 1
ATOM 1971 C CA . GLU A 1 258 ? -6.581 5.758 25.728 1.00 93.12 258 GLU A CA 1
ATOM 1972 C C . GLU A 1 258 ? -6.772 7.042 24.915 1.00 93.12 258 GLU A C 1
ATOM 1974 O O . GLU A 1 258 ? -7.905 7.399 24.599 1.00 93.12 258 GLU A O 1
ATOM 1979 N N . VAL A 1 259 ? -5.670 7.673 24.496 1.00 94.19 259 VAL A N 1
ATOM 1980 C CA . VAL A 1 259 ? -5.684 8.917 23.711 1.00 94.19 259 VAL A CA 1
ATOM 1981 C C . VAL A 1 259 ? -6.468 8.747 22.409 1.00 94.19 259 VAL A C 1
ATOM 1983 O O . VAL A 1 259 ? -7.310 9.583 22.084 1.00 94.19 259 VAL A O 1
ATOM 1986 N N . ALA A 1 260 ? -6.243 7.650 21.683 1.00 95.12 260 ALA A N 1
ATOM 1987 C CA . ALA A 1 260 ? -6.932 7.374 20.426 1.00 95.12 260 ALA A CA 1
ATOM 1988 C C . ALA A 1 260 ? -8.426 7.095 20.626 1.00 95.12 260 ALA A C 1
ATOM 1990 O O . ALA A 1 260 ? -9.255 7.626 19.886 1.00 95.12 260 ALA A O 1
ATOM 1991 N N . ILE A 1 261 ? -8.788 6.326 21.657 1.00 96.38 261 ILE A N 1
ATOM 1992 C CA . ILE A 1 261 ? -10.190 6.019 21.969 1.00 96.38 261 ILE A CA 1
ATOM 1993 C C . ILE A 1 261 ? -10.943 7.288 22.385 1.00 96.38 261 ILE A C 1
ATOM 1995 O O . ILE A 1 261 ? -12.050 7.537 21.907 1.00 96.38 261 ILE A O 1
ATOM 1999 N N . GLU A 1 262 ? -10.356 8.118 23.248 1.00 95.62 262 GLU A N 1
ATOM 2000 C CA . GLU A 1 262 ? -10.965 9.382 23.672 1.00 95.62 262 GLU A CA 1
ATOM 2001 C C . GLU A 1 262 ? -11.128 10.352 22.505 1.00 95.62 262 GLU A C 1
ATOM 2003 O O . GLU A 1 262 ? -12.184 10.968 22.350 1.00 95.62 262 GLU A O 1
ATOM 2008 N N . MET A 1 263 ? -10.116 10.440 21.643 1.00 96.00 263 MET A N 1
ATOM 2009 C CA . MET A 1 263 ? -10.167 11.289 20.462 1.00 96.00 263 MET A CA 1
ATOM 2010 C C . MET A 1 263 ? -11.244 10.825 19.474 1.00 96.00 263 MET A C 1
ATOM 2012 O O . MET A 1 263 ? -11.991 11.648 18.938 1.00 96.00 263 MET A O 1
ATOM 2016 N N . LEU A 1 264 ? -11.383 9.514 19.275 1.00 96.56 264 LEU A N 1
ATOM 2017 C CA . LEU A 1 264 ? -12.425 8.926 18.437 1.00 96.56 264 LEU A CA 1
ATOM 2018 C C . LEU A 1 264 ? -13.840 9.218 18.973 1.00 96.56 264 LEU A C 1
ATOM 2020 O O . LEU A 1 264 ? -14.734 9.565 18.198 1.00 96.56 264 LEU A O 1
ATOM 2024 N N . LEU A 1 265 ? -14.031 9.134 20.295 1.00 96.75 265 LEU A N 1
ATOM 2025 C CA . LEU A 1 265 ? -15.304 9.428 20.967 1.00 96.75 265 LEU A CA 1
ATOM 2026 C C . LEU A 1 265 ? -15.656 10.922 20.978 1.00 96.75 265 LEU A C 1
ATOM 2028 O O . LEU A 1 265 ? -16.833 11.270 21.091 1.00 96.75 265 LEU A O 1
ATOM 2032 N N . ALA A 1 266 ? -14.671 11.810 20.846 1.00 95.38 266 ALA A N 1
ATOM 2033 C CA . ALA A 1 266 ? -14.909 13.243 20.811 1.00 95.38 266 ALA A CA 1
ATOM 2034 C C . ALA A 1 266 ? -15.687 13.668 19.549 1.00 95.38 266 ALA A C 1
ATOM 2036 O O . ALA A 1 266 ? -15.366 13.310 18.405 1.00 95.38 266 ALA A O 1
ATOM 2037 N N . GLU A 1 267 ? -16.723 14.481 19.764 1.00 89.12 267 GLU A N 1
ATOM 2038 C CA . GLU A 1 267 ? -17.583 15.009 18.700 1.00 89.12 267 GLU A CA 1
ATOM 2039 C C . GLU A 1 267 ? -16.797 15.937 17.765 1.00 89.12 267 GLU A C 1
ATOM 2041 O O . GLU A 1 267 ? -16.799 15.751 16.549 1.00 89.12 267 GLU A O 1
ATOM 2046 N N . LYS A 1 268 ? -16.039 16.878 18.340 1.00 87.88 268 LYS A N 1
ATOM 2047 C CA . LYS A 1 268 ? -15.202 17.837 17.612 1.00 87.88 268 LYS A CA 1
ATOM 2048 C C . LYS A 1 268 ? -13.774 17.782 18.140 1.00 87.88 268 LYS A C 1
ATOM 2050 O O . LYS A 1 268 ? -13.556 17.874 19.344 1.00 87.88 268 LYS A O 1
ATOM 2055 N N . VAL A 1 269 ? -12.813 17.649 17.231 1.00 90.06 269 VAL A N 1
ATOM 2056 C CA . VAL A 1 269 ? -11.378 17.609 17.535 1.00 90.06 269 VAL A CA 1
ATOM 2057 C C . VAL A 1 269 ? -10.665 18.521 16.548 1.00 90.06 269 VAL A C 1
ATOM 2059 O O . VAL A 1 269 ? -10.930 18.453 15.350 1.00 90.06 269 VAL A O 1
ATOM 2062 N N . ARG A 1 270 ? -9.774 19.377 17.050 1.00 89.56 270 ARG A N 1
ATOM 2063 C CA . ARG A 1 270 ? -8.857 20.157 16.215 1.00 89.56 270 ARG A CA 1
ATOM 2064 C C . ARG A 1 270 ? -7.628 19.307 15.906 1.00 89.56 270 ARG A C 1
ATOM 2066 O O . ARG A 1 270 ? -7.146 18.621 16.804 1.00 89.56 270 ARG A O 1
ATOM 2073 N N . GLU A 1 271 ? -7.120 19.397 14.681 1.00 91.75 271 GLU A N 1
ATOM 2074 C CA . GLU A 1 271 ? -5.837 18.798 14.311 1.00 91.75 271 GLU A CA 1
ATOM 2075 C C . GLU A 1 271 ? -4.727 19.267 15.269 1.00 91.75 271 GLU A C 1
ATOM 2077 O O . GLU A 1 271 ? -4.512 20.481 15.414 1.00 91.75 271 GLU A O 1
ATOM 2082 N N . PRO A 1 272 ? -4.075 18.342 15.996 1.00 90.38 272 PRO A N 1
ATOM 2083 C CA . PRO A 1 272 ? -2.928 18.675 16.818 1.00 90.38 272 PRO A CA 1
ATOM 2084 C C . PRO A 1 272 ? -1.704 18.904 15.928 1.00 90.38 272 PRO A C 1
ATOM 2086 O O . PRO A 1 272 ? -1.636 18.436 14.797 1.00 90.38 272 PRO A O 1
ATOM 2089 N N . LYS A 1 273 ? -0.706 19.616 16.458 1.00 88.56 273 LYS A N 1
ATOM 2090 C CA . LYS A 1 273 ? 0.607 19.659 15.807 1.00 88.56 273 LYS A CA 1
ATOM 2091 C C . LYS A 1 273 ? 1.206 18.244 15.765 1.00 88.56 273 LYS A C 1
ATOM 2093 O O . LYS A 1 273 ? 0.888 17.460 16.664 1.00 88.56 273 LYS A O 1
ATOM 2098 N N . PRO A 1 274 ? 2.094 17.955 14.799 1.00 87.25 274 PRO A N 1
ATOM 2099 C CA . PRO A 1 274 ? 2.898 16.741 14.827 1.00 87.25 274 PRO A CA 1
ATOM 2100 C C . PRO A 1 274 ? 3.564 16.537 16.194 1.00 87.25 274 PRO A C 1
ATOM 2102 O O . PRO A 1 274 ? 3.988 17.505 16.832 1.00 87.25 274 PRO A O 1
ATOM 2105 N N . ASP A 1 275 ? 3.617 15.286 16.657 1.00 79.25 275 ASP A N 1
ATOM 2106 C CA . ASP A 1 275 ? 4.112 14.943 17.995 1.00 79.25 275 ASP A CA 1
ATOM 2107 C C . ASP A 1 275 ? 5.641 15.123 18.105 1.00 79.25 275 ASP A C 1
ATOM 2109 O O . ASP A 1 275 ? 6.168 15.268 19.209 1.00 79.25 275 ASP A O 1
ATOM 2113 N N . SER A 1 276 ? 6.357 15.108 16.975 1.00 81.81 276 SER A N 1
ATOM 2114 C CA . SER A 1 276 ? 7.804 15.337 16.892 1.00 81.81 276 SER A CA 1
ATOM 2115 C C . SER A 1 276 ? 8.213 15.945 15.543 1.00 81.81 276 SER A C 1
ATOM 2117 O O . SER A 1 276 ? 7.400 16.036 14.622 1.00 81.81 276 SER A O 1
ATOM 2119 N N . GLU A 1 277 ? 9.490 16.319 15.403 1.00 75.44 277 GLU A N 1
ATOM 2120 C CA . GLU A 1 277 ? 10.085 16.718 14.113 1.00 75.44 277 GLU A CA 1
ATOM 2121 C C . GLU A 1 277 ? 9.973 15.614 13.049 1.00 75.44 277 GLU A C 1
ATOM 2123 O O . GLU A 1 277 ? 9.891 15.906 11.860 1.00 75.44 277 GLU A O 1
ATOM 2128 N N . PHE A 1 278 ? 9.891 14.350 13.479 1.00 70.00 278 PHE A N 1
ATOM 2129 C CA . PHE A 1 278 ? 9.695 13.182 12.617 1.00 70.00 278 PHE A CA 1
ATOM 2130 C C . PHE A 1 278 ? 8.211 12.860 12.364 1.00 70.00 278 PHE A C 1
ATOM 2132 O O . PHE A 1 278 ? 7.883 11.819 11.797 1.00 70.00 278 PHE A O 1
ATOM 2139 N N . GLY A 1 279 ? 7.294 13.738 12.780 1.00 75.00 279 GLY A N 1
ATOM 2140 C CA . GLY A 1 279 ? 5.865 13.614 12.519 1.00 75.00 279 GLY A CA 1
ATOM 2141 C C . GLY A 1 279 ? 5.107 12.910 13.643 1.00 75.00 279 GLY A C 1
ATOM 2142 O O . GLY A 1 279 ? 4.558 13.556 14.538 1.00 75.00 279 GLY A O 1
ATOM 2143 N N . VAL A 1 280 ? 5.041 11.581 13.579 1.00 81.06 280 VAL A N 1
ATOM 2144 C CA . VAL A 1 280 ? 4.160 10.745 14.412 1.00 81.06 280 VAL A CA 1
ATOM 2145 C C . VAL A 1 280 ? 4.944 10.094 15.550 1.00 81.06 280 VAL A C 1
ATOM 2147 O O . VAL A 1 280 ? 5.972 9.463 15.319 1.00 81.06 280 VAL A O 1
ATOM 2150 N N . THR A 1 281 ? 4.432 10.194 16.777 1.00 84.50 281 THR A N 1
ATOM 2151 C CA . THR A 1 281 ? 4.929 9.416 17.920 1.00 84.50 281 THR A CA 1
ATOM 2152 C C . THR A 1 281 ? 3.926 8.314 18.238 1.00 84.50 281 THR A C 1
ATOM 2154 O O . THR A 1 281 ? 2.734 8.587 18.357 1.00 84.50 281 THR A O 1
ATOM 2157 N N . MET A 1 282 ? 4.399 7.079 18.422 1.00 81.69 282 MET A N 1
ATOM 2158 C CA . MET A 1 282 ? 3.545 5.952 18.817 1.00 81.69 282 MET A CA 1
ATOM 2159 C C . MET A 1 282 ? 2.811 6.239 20.136 1.00 81.69 282 MET A C 1
ATOM 2161 O O . MET A 1 282 ? 3.433 6.574 21.145 1.00 81.69 282 MET A O 1
ATOM 2165 N N . GLY A 1 283 ? 1.487 6.096 20.133 1.00 83.25 283 GLY A N 1
ATOM 2166 C CA . GLY A 1 283 ? 0.588 6.452 21.233 1.00 83.25 283 GLY A CA 1
ATOM 2167 C C . GLY A 1 283 ? 0.317 7.957 21.375 1.00 83.25 283 GLY A C 1
ATOM 2168 O O . GLY A 1 283 ? -0.321 8.372 22.346 1.00 83.25 283 GLY A O 1
ATOM 2169 N N . GLY A 1 284 ? 0.815 8.776 20.448 1.00 88.69 284 GLY A N 1
ATOM 2170 C CA . GLY A 1 284 ? 0.734 10.232 20.474 1.00 88.69 284 GLY A CA 1
ATOM 2171 C C . GLY A 1 284 ? -0.631 10.797 20.072 1.00 88.69 284 GLY A C 1
ATOM 2172 O O . GLY A 1 284 ? -1.549 10.087 19.650 1.00 88.69 284 GLY A O 1
ATOM 2173 N N . LYS A 1 285 ? -0.789 12.119 20.218 1.00 92.19 285 LYS A N 1
ATOM 2174 C CA . LYS A 1 285 ? -2.046 12.800 19.866 1.00 92.19 285 LYS A CA 1
ATOM 2175 C C . LYS A 1 285 ? -2.190 12.938 18.358 1.00 92.19 285 LYS A C 1
ATOM 2177 O O . LYS A 1 285 ? -3.318 12.898 17.869 1.00 92.19 285 LYS A O 1
ATOM 2182 N N . TYR A 1 286 ? -1.084 13.114 17.640 1.00 91.81 286 TYR A N 1
ATOM 2183 C CA . TYR A 1 286 ? -1.113 13.215 16.189 1.00 91.81 286 TYR A CA 1
ATOM 2184 C C . TYR A 1 286 ? -1.459 11.865 15.549 1.00 91.81 286 TYR A C 1
ATOM 2186 O O . TYR A 1 286 ? -2.355 11.822 14.711 1.00 91.81 286 TYR A O 1
ATOM 2194 N N . GLU A 1 287 ? -0.890 10.753 16.035 1.00 90.94 287 GLU A N 1
ATOM 2195 C CA . GLU A 1 287 ? -1.295 9.394 15.618 1.00 90.94 287 GLU A CA 1
ATOM 2196 C C . GLU A 1 287 ? -2.802 9.157 15.830 1.00 90.94 287 GLU A C 1
ATOM 2198 O O . GLU A 1 287 ? -3.526 8.758 14.915 1.00 90.94 287 GLU A O 1
ATOM 2203 N N . ALA A 1 288 ? -3.300 9.462 17.034 1.00 94.00 288 ALA A N 1
ATOM 2204 C CA . ALA A 1 288 ? -4.717 9.350 17.373 1.00 94.00 288 ALA A CA 1
ATOM 2205 C C . ALA A 1 288 ? -5.613 10.179 16.439 1.00 94.00 288 ALA A C 1
ATOM 2207 O O . ALA A 1 288 ? -6.713 9.746 16.076 1.00 94.00 288 ALA A O 1
ATOM 2208 N N . TRP A 1 289 ? -5.145 11.367 16.048 1.00 94.94 289 TRP A N 1
ATOM 2209 C CA . TRP A 1 289 ? -5.875 12.244 15.144 1.00 94.94 289 TRP A CA 1
ATOM 2210 C C . TRP A 1 289 ? -5.905 11.684 13.725 1.00 94.94 289 TRP A C 1
ATOM 2212 O O . TRP A 1 289 ? -6.986 11.633 13.144 1.00 94.94 289 TRP A O 1
ATOM 2222 N N . LEU A 1 290 ? -4.776 11.188 13.207 1.00 92.50 290 LEU A N 1
ATOM 2223 C CA . LEU A 1 290 ? -4.705 10.531 11.898 1.00 92.50 290 LEU A CA 1
ATOM 2224 C C . LEU A 1 290 ? -5.672 9.343 11.827 1.00 92.50 290 LEU A C 1
ATOM 2226 O O . LEU A 1 290 ? -6.487 9.260 10.905 1.00 92.50 290 LEU A O 1
ATOM 2230 N N . TYR A 1 291 ? -5.661 8.478 12.849 1.00 95.06 291 TYR A N 1
ATOM 2231 C CA . TYR A 1 291 ? -6.591 7.352 12.916 1.00 95.06 291 TYR A CA 1
ATOM 2232 C C . TYR A 1 291 ? -8.051 7.817 12.942 1.00 95.06 291 TYR A C 1
ATOM 2234 O O . TYR A 1 291 ? -8.876 7.319 12.174 1.00 95.06 291 TYR A O 1
ATOM 2242 N N . ARG A 1 292 ? -8.393 8.792 13.797 1.00 95.75 292 ARG A N 1
ATOM 2243 C CA . ARG A 1 292 ? -9.755 9.340 13.863 1.00 95.75 292 ARG A CA 1
ATOM 2244 C C . ARG A 1 292 ? -10.186 9.898 12.510 1.00 95.75 292 ARG A C 1
ATOM 2246 O O . ARG A 1 292 ? -11.299 9.606 12.083 1.00 95.75 292 ARG A O 1
ATOM 2253 N N . SER A 1 293 ? -9.350 10.710 11.871 1.00 93.75 293 SER A N 1
ATOM 2254 C CA . SER A 1 293 ? -9.656 11.337 10.584 1.00 93.75 293 SER A CA 1
ATOM 2255 C C . SER A 1 293 ? -9.971 10.291 9.516 1.00 93.75 293 SER A C 1
ATOM 2257 O O . SER A 1 293 ? -10.927 10.470 8.772 1.00 93.75 293 SER A O 1
ATOM 2259 N N . ALA A 1 294 ? -9.253 9.166 9.510 1.00 91.88 294 ALA A N 1
ATOM 2260 C CA . ALA A 1 294 ? -9.465 8.093 8.541 1.00 91.88 294 ALA A CA 1
ATOM 2261 C C . ALA A 1 294 ? -10.598 7.108 8.901 1.00 91.88 294 ALA A C 1
ATOM 2263 O O . ALA A 1 294 ? -11.191 6.503 8.013 1.00 91.88 294 ALA A O 1
ATOM 2264 N N . ALA A 1 295 ? -10.882 6.876 10.188 1.00 95.06 295 ALA A N 1
ATOM 2265 C CA . ALA A 1 295 ? -11.739 5.764 10.623 1.00 95.06 295 ALA A CA 1
ATOM 2266 C C . ALA A 1 295 ? -13.075 6.191 11.244 1.00 95.06 295 ALA A C 1
ATOM 2268 O O . ALA A 1 295 ? -13.962 5.354 11.425 1.00 95.06 295 ALA A O 1
ATOM 2269 N N . ARG A 1 296 ? -13.246 7.461 11.631 1.00 95.50 296 ARG A N 1
ATOM 2270 C CA . ARG A 1 296 ? -14.389 7.868 12.464 1.00 95.50 296 ARG A CA 1
ATOM 2271 C C . ARG A 1 296 ? -15.742 7.621 11.801 1.00 95.50 296 ARG A C 1
ATOM 2273 O O . ARG A 1 296 ? -16.689 7.267 12.502 1.00 95.50 296 ARG A O 1
ATOM 2280 N N . GLU A 1 297 ? -15.846 7.799 10.490 1.00 94.50 297 GLU A N 1
ATOM 2281 C CA . GLU A 1 297 ? -17.089 7.531 9.760 1.00 94.50 297 GLU A CA 1
ATOM 2282 C C . GLU A 1 297 ? -17.477 6.052 9.811 1.00 94.50 297 GLU A C 1
ATOM 2284 O O . GLU A 1 297 ? -18.654 5.730 9.952 1.00 94.50 297 GLU A O 1
ATOM 2289 N N . LEU A 1 298 ? -16.493 5.148 9.806 1.00 96.25 298 LEU A N 1
ATOM 2290 C CA . LEU A 1 298 ? -16.734 3.721 10.012 1.00 96.25 298 LEU A CA 1
ATOM 2291 C C . LEU A 1 298 ? -17.305 3.487 11.416 1.00 96.25 298 LEU A C 1
ATOM 2293 O O . LEU A 1 298 ? -18.341 2.848 11.571 1.00 96.25 298 LEU A O 1
ATOM 2297 N N . TRP A 1 299 ? -16.703 4.070 12.447 1.00 97.75 299 TRP A N 1
ATOM 2298 C CA . TRP A 1 299 ? -17.213 3.946 13.816 1.00 97.75 299 TRP A CA 1
ATOM 2299 C C . TRP A 1 299 ? -18.604 4.568 14.023 1.00 97.75 299 TRP A C 1
ATOM 2301 O O . TRP A 1 299 ? -19.317 4.180 14.946 1.00 97.75 299 TRP A O 1
ATOM 2311 N N . ALA A 1 300 ? -19.013 5.529 13.195 1.00 96.00 300 ALA A N 1
ATOM 2312 C CA . ALA A 1 300 ? -20.338 6.138 13.289 1.00 96.00 300 ALA A CA 1
ATOM 2313 C C . ALA A 1 300 ? -21.476 5.215 12.815 1.00 96.00 300 ALA A C 1
ATOM 2315 O O . ALA A 1 300 ? -22.634 5.487 13.130 1.00 96.00 300 ALA A O 1
ATOM 2316 N N . ARG A 1 301 ? -21.167 4.134 12.089 1.00 95.00 301 ARG A N 1
ATOM 2317 C CA . ARG A 1 301 ? -22.157 3.131 11.669 1.00 95.00 301 ARG A CA 1
ATOM 2318 C C . ARG A 1 301 ? -22.509 2.183 12.825 1.00 95.00 301 ARG A C 1
ATOM 2320 O O . ARG A 1 301 ? -21.712 1.997 13.746 1.00 95.00 301 ARG A O 1
ATOM 2327 N N . ASP A 1 302 ? -23.694 1.580 12.752 1.00 94.31 302 ASP A N 1
ATOM 2328 C CA . ASP A 1 302 ? -24.154 0.487 13.628 1.00 94.31 302 ASP A CA 1
ATOM 2329 C C . ASP A 1 302 ? -24.059 0.781 15.135 1.00 94.31 302 ASP A C 1
ATOM 2331 O O . ASP A 1 302 ? -23.764 -0.106 15.927 1.00 94.31 302 ASP A O 1
ATOM 2335 N N . ASP A 1 303 ? -24.243 2.041 15.544 1.00 95.69 303 ASP A N 1
ATOM 2336 C CA . ASP A 1 303 ? -24.076 2.501 16.931 1.00 95.69 303 ASP A CA 1
ATOM 2337 C C . ASP A 1 303 ? -22.685 2.217 17.549 1.00 95.69 303 ASP A C 1
ATOM 2339 O O . ASP A 1 303 ? -22.512 2.302 18.773 1.00 95.69 303 ASP A O 1
ATOM 2343 N N . ALA A 1 304 ? -21.653 1.946 16.738 1.00 97.69 304 ALA A N 1
ATOM 2344 C CA . ALA A 1 304 ? -20.359 1.489 17.245 1.00 97.69 304 ALA A CA 1
ATOM 2345 C C . ALA A 1 304 ? -19.662 2.528 18.146 1.00 97.69 304 ALA A C 1
ATOM 2347 O O . ALA A 1 304 ? -19.050 2.152 19.146 1.00 97.69 304 ALA A O 1
ATOM 2348 N N . LEU A 1 305 ? -19.808 3.835 17.888 1.00 97.88 305 LEU A N 1
ATOM 2349 C CA . LEU A 1 305 ? -19.334 4.890 18.804 1.00 97.88 305 LEU A CA 1
ATOM 2350 C C . LEU A 1 305 ? -20.063 4.885 20.155 1.00 97.88 305 LEU A C 1
ATOM 2352 O O . LEU A 1 305 ? -19.437 5.074 21.203 1.00 97.88 305 LEU A O 1
ATOM 2356 N N . VAL A 1 306 ? -21.382 4.666 20.152 1.00 97.75 306 VAL A N 1
ATOM 2357 C CA . VAL A 1 306 ? -22.187 4.602 21.383 1.00 97.75 306 VAL A CA 1
ATOM 2358 C C . VAL A 1 306 ? -21.766 3.388 22.205 1.00 97.75 306 VAL A C 1
ATOM 2360 O O . VAL A 1 306 ? -21.552 3.492 23.420 1.00 97.75 306 VAL A O 1
ATOM 2363 N N . TRP A 1 307 ? -21.604 2.244 21.540 1.00 98.19 307 TRP A N 1
ATOM 2364 C CA . TRP A 1 307 ? -21.086 1.030 22.149 1.00 98.19 307 TRP A CA 1
ATOM 2365 C C . TRP A 1 307 ? -19.677 1.240 22.718 1.00 98.19 307 TRP A C 1
ATOM 2367 O O . TRP A 1 307 ? -19.461 0.962 23.903 1.00 98.19 307 TRP A O 1
ATOM 2377 N N . LEU A 1 308 ? -18.753 1.801 21.929 1.00 97.94 308 LEU A N 1
ATOM 2378 C CA . LEU A 1 308 ? -17.368 2.053 22.329 1.00 97.94 308 LEU A CA 1
ATOM 2379 C C . LEU A 1 308 ? -17.316 2.912 23.593 1.00 97.94 308 LEU A C 1
ATOM 2381 O O . LEU A 1 308 ? -16.623 2.561 24.545 1.00 97.94 308 LEU A O 1
ATOM 2385 N N . GLY A 1 309 ? -18.108 3.986 23.660 1.00 97.31 309 GLY A N 1
ATOM 2386 C CA . GLY A 1 309 ? -18.152 4.866 24.828 1.00 97.31 309 GLY A CA 1
ATOM 2387 C C . GLY A 1 309 ? -18.610 4.156 26.106 1.00 97.31 309 GLY A C 1
ATOM 2388 O O . GLY A 1 309 ? -18.053 4.383 27.184 1.00 97.31 309 GLY A O 1
ATOM 2389 N N . ARG A 1 310 ? -19.602 3.260 26.012 1.00 97.31 310 ARG A N 1
ATOM 2390 C CA . ARG A 1 310 ? -20.067 2.446 27.152 1.00 97.31 310 ARG A CA 1
ATOM 2391 C C . ARG A 1 310 ? -19.031 1.393 27.545 1.00 97.31 310 ARG A C 1
ATOM 2393 O O . ARG A 1 310 ? -18.736 1.230 28.730 1.00 97.31 310 ARG A O 1
ATOM 2400 N N . ALA A 1 311 ? -18.483 0.681 26.563 1.00 96.81 311 ALA A N 1
ATOM 2401 C CA . ALA A 1 311 ? -17.525 -0.397 26.773 1.00 96.81 311 ALA A CA 1
ATOM 2402 C C . ALA A 1 311 ? -16.191 0.117 27.335 1.00 96.81 311 ALA A C 1
ATOM 2404 O O . ALA A 1 311 ? -15.640 -0.496 28.248 1.00 96.81 311 ALA A O 1
ATOM 2405 N N . PHE A 1 312 ? -15.719 1.274 26.871 1.00 96.56 312 PHE A N 1
ATOM 2406 C CA . PHE A 1 312 ? -14.486 1.899 27.342 1.00 96.56 312 PHE A CA 1
ATOM 2407 C C . PHE A 1 312 ? -14.598 2.388 28.790 1.00 96.56 312 PHE A C 1
ATOM 2409 O O . PHE A 1 312 ? -13.719 2.111 29.604 1.00 96.56 312 PHE A O 1
ATOM 2416 N N . LYS A 1 313 ? -15.726 3.009 29.167 1.00 94.88 313 LYS A N 1
ATOM 2417 C CA . LYS A 1 313 ? -16.005 3.364 30.572 1.00 94.88 313 LYS A CA 1
ATOM 2418 C C . LYS A 1 313 ? -15.999 2.142 31.489 1.00 94.88 313 LYS A C 1
ATOM 2420 O O . LYS A 1 313 ? -15.515 2.233 32.611 1.00 94.88 313 LYS A O 1
ATOM 2425 N N . ALA A 1 314 ? -16.535 1.013 31.025 1.00 93.62 314 ALA A N 1
ATOM 2426 C CA . ALA A 1 314 ? -16.510 -0.237 31.780 1.00 93.62 314 ALA A CA 1
ATOM 2427 C C . ALA A 1 314 ? -15.103 -0.851 31.861 1.00 93.62 314 ALA A C 1
ATOM 2429 O O . ALA A 1 314 ? -14.791 -1.488 32.855 1.00 93.62 314 ALA A O 1
ATOM 2430 N N . ALA A 1 315 ? -14.257 -0.653 30.846 1.00 91.69 315 ALA A N 1
ATOM 2431 C CA . ALA A 1 315 ? -12.882 -1.150 30.819 1.00 91.69 315 ALA A CA 1
ATOM 2432 C C . ALA A 1 315 ? -11.919 -0.384 31.746 1.00 91.69 315 ALA A C 1
ATOM 2434 O O . ALA A 1 315 ? -10.894 -0.940 32.130 1.00 91.69 315 ALA A O 1
ATOM 2435 N N . LYS A 1 316 ? -12.235 0.875 32.086 1.00 83.94 316 LYS A N 1
ATOM 2436 C CA . LYS A 1 316 ? -11.462 1.694 33.037 1.00 83.94 316 LYS A CA 1
ATOM 2437 C C . LYS A 1 316 ? -11.807 1.435 34.513 1.00 83.94 316 LYS A C 1
ATOM 2439 O O . LYS A 1 316 ? -11.085 1.923 35.377 1.00 83.94 316 LYS A O 1
ATOM 2444 N N . ARG A 1 317 ? -12.918 0.747 34.797 1.00 72.50 317 ARG A N 1
ATOM 2445 C CA . ARG A 1 317 ? -13.329 0.360 36.158 1.00 72.50 317 ARG A CA 1
ATOM 2446 C C . ARG A 1 317 ? -12.633 -0.926 36.573 1.00 72.50 317 ARG A C 1
ATOM 2448 O O . ARG A 1 317 ? -12.264 -1.002 37.761 1.00 72.50 317 ARG A O 1
#

Foldseek 3Di:
DDPVVCVVCVVVVLLVVCLVVQDPADAQWAWDADPQQAIFTHGHPVLVVLVVVLVVQQVVLVVVQVVQDDPPDPDGDASPCVSVSVSCVVPSSLLLALSSLLVVLVSLVPDPDPPPSCVSNLSSLVSLQVSVCVNCPDPPRDGGAHACPDVRSPSSLSSLVVNLVSQQDDPVLRAGDPSNLVSLVVSCSRHVVPPPPSLLSNLRRCLRVVVLVVNCVSLVVPVPDAQSSLVSNLLSCVSVVVPVVSLVSCLVCCVQQVLLLVLLLDPDDDQDFAPDPVRHDGSDNNVSVVSSVSCSVSCVPPCNSVVSVVSSVVSVD

Secondary structure (DSSP, 8-state):
--HHHHHH-HHHHHHHHHHHTPPPP---EEEEE-TT-BEEEEE-HHHHHHHHHHHHHHHHHHHHHHHT--TT-SSPPP---HHHHHHHHH-GGGGG-HHHHHHHHHHHHTS--SS-HHHHHHHHHHHHHHHHHHHHTSTTPPP-B--SSSGGGHHHHHHHHHHHHTTSEETTTTEE-HHHHHHHHHHHHH-TT-TT--HHHHHHHHHHTT-HHHHHHHHHH-TT--HHHHHHHHHHHHHTT-HHHHHHHHHHHTTTSHHHHHHHH-S--PPPPPSBTTB--TT-HHHHHHHHHHHHHHHTSTTHHHHHHHHHHHHT-

Sequence (317 aa):
MGAADRGRFPGLERLSELLAAAPPLAVHYTVDATDDGERMLEPDAALRAFEAAWHEVFAQSVSRAADVRSWDDELGEEPDFQDGLALLARRPLGWQSFEVLHGLVAAVSSLPLLDGGAALAVPILERAFALLERVLGQPGTPPGRLSWGPLENRAALSCLLELAGHALDDPARGVASEAFISRAERYLELNPTDNHYLREPLARGYLSCDRIADAVALTARYPDDLCGSTLNRILALYRAGDEHGARKLLRKAARHHEVAIEMLLAEKVREPKPDSEFGVTMGGKYEAWLYRSAARELWARDDALVWLGRAFKAAKR

Radius of gyration: 22.76 Å; chains: 1; bounding box: 49×57×64 Å